Protein AF-A0A7S0FZD9-F1 (afdb_monomer)

pLDDT: mean 91.29, std 7.66, range [59.66, 98.62]

Solvent-accessible surface area (backbone atoms only — not comparable to full-atom values): 10596 Å² total; per-residue (Å²): 90,67,68,58,48,57,53,36,51,72,64,38,64,89,91,74,73,86,54,66,33,98,89,47,44,78,55,91,47,82,83,83,64,64,87,39,70,56,40,50,57,59,46,67,76,42,66,65,29,83,15,62,43,94,43,30,18,66,67,47,77,61,67,56,45,51,50,15,56,77,61,73,20,36,18,39,38,46,16,39,64,44,66,63,47,51,50,76,77,41,64,73,62,44,49,46,48,63,83,80,33,99,40,62,63,54,43,30,54,50,51,52,56,32,76,75,29,69,70,64,47,51,52,40,52,56,56,64,82,80,52,80,88,78,57,70,67,68,51,50,55,50,52,53,51,53,50,52,59,72,69,36,87,88,55,79,83,67,83,86,82,82,74,97,45,65,64,53,46,54,63,62,72,39,32,47,81,109

InterPro domains:
  IPR001503 Glycosyl transferase family 10 [PTHR48438] (16-175)
  IPR038577 GT10-like, C-terminal domain superfamily [G3DSA:3.40.50.11660] (1-139)
  IPR055270 Fucosyltransferase, C-terminal [PF00852] (3-169)

Structure (mmCIF, N/CA/C/O backbone):
data_AF-A0A7S0FZD9-F1
#
_entry.id   AF-A0A7S0FZD9-F1
#
loop_
_atom_site.group_PDB
_atom_site.id
_atom_site.type_symbol
_atom_site.label_atom_id
_atom_site.label_alt_id
_atom_site.label_comp_id
_atom_site.label_asym_id
_atom_site.label_entity_id
_atom_site.label_seq_id
_atom_site.pdbx_PDB_ins_code
_atom_site.Cartn_x
_atom_site.Cartn_y
_atom_site.Cartn_z
_atom_site.occupancy
_atom_site.B_iso_or_equiv
_atom_site.auth_seq_id
_atom_site.auth_comp_id
_atom_site.auth_asym_id
_atom_site.auth_atom_id
_atom_site.pdbx_PDB_model_num
ATOM 1 N N . ARG A 1 1 ? 1.243 11.808 -0.998 1.00 89.56 1 ARG A N 1
ATOM 2 C CA . ARG A 1 1 ? 0.915 10.632 -0.138 1.00 89.56 1 ARG A CA 1
ATOM 3 C C . ARG A 1 1 ? 0.538 10.984 1.304 1.00 89.56 1 ARG A C 1
ATOM 5 O O . ARG A 1 1 ? -0.414 10.404 1.807 1.00 89.56 1 ARG A O 1
ATOM 12 N N . LEU A 1 2 ? 1.289 11.857 1.998 1.00 93.56 2 LEU A N 1
ATOM 13 C CA . LEU A 1 2 ? 1.004 12.167 3.407 1.00 93.56 2 LEU A CA 1
ATOM 14 C C . LEU A 1 2 ? -0.298 12.952 3.546 1.00 93.56 2 LEU A C 1
ATOM 16 O O . LEU A 1 2 ? -1.082 12.630 4.424 1.00 93.56 2 LEU A O 1
ATOM 20 N N . ASP A 1 3 ? -0.573 13.882 2.629 1.00 94.69 3 ASP A N 1
ATOM 21 C CA . ASP A 1 3 ? -1.842 14.619 2.619 1.00 94.69 3 ASP A CA 1
ATOM 22 C C . ASP A 1 3 ? -3.044 13.679 2.516 1.00 94.69 3 ASP A C 1
ATOM 24 O O . ASP A 1 3 ? -3.963 13.776 3.323 1.00 94.69 3 ASP A O 1
ATOM 28 N N . PHE A 1 4 ? -2.980 12.692 1.615 1.00 94.88 4 PHE A N 1
ATOM 29 C CA . PHE A 1 4 ? -3.996 11.643 1.513 1.00 94.88 4 PHE A CA 1
ATOM 30 C C . PHE A 1 4 ? -4.112 10.814 2.801 1.00 94.88 4 PHE A C 1
ATOM 32 O O . PHE A 1 4 ? -5.217 10.529 3.253 1.00 94.88 4 PHE A O 1
ATOM 39 N N . PHE A 1 5 ? -2.990 10.449 3.435 1.00 96.44 5 PHE A N 1
ATOM 40 C CA . PHE A 1 5 ? -3.037 9.752 4.723 1.00 96.44 5 PHE A CA 1
ATOM 41 C C . PHE A 1 5 ? -3.710 10.609 5.804 1.00 96.44 5 PHE A C 1
ATOM 43 O O . PHE A 1 5 ? -4.536 10.098 6.553 1.00 96.44 5 PHE A O 1
ATOM 50 N N . TYR A 1 6 ? -3.386 11.902 5.894 1.00 96.81 6 TYR A N 1
ATOM 51 C CA . TYR A 1 6 ? -3.987 12.810 6.872 1.00 96.81 6 TYR A CA 1
ATOM 52 C C . TYR A 1 6 ? -5.469 13.058 6.604 1.00 96.81 6 TYR A C 1
ATOM 54 O O . TYR A 1 6 ? -6.243 13.193 7.549 1.00 96.81 6 TYR A O 1
ATOM 62 N N . GLU A 1 7 ? -5.875 13.124 5.338 1.00 97.44 7 GLU A N 1
ATOM 63 C CA . GLU A 1 7 ? -7.283 13.145 4.953 1.00 97.44 7 GLU A CA 1
ATOM 64 C C . GLU A 1 7 ? -7.981 11.874 5.441 1.00 97.44 7 GLU A C 1
ATOM 66 O O . GLU A 1 7 ? -8.912 11.967 6.235 1.00 97.44 7 GLU A O 1
ATOM 71 N N . LEU A 1 8 ? -7.469 10.697 5.073 1.00 97.88 8 LEU A N 1
ATOM 72 C CA . LEU A 1 8 ? -8.020 9.407 5.484 1.00 97.88 8 LEU A CA 1
ATOM 73 C C . LEU A 1 8 ? -8.084 9.264 7.014 1.00 97.88 8 LEU A C 1
ATOM 75 O O . LEU A 1 8 ? -9.097 8.830 7.556 1.00 97.88 8 LEU A O 1
ATOM 79 N N . GLN A 1 9 ? -7.040 9.688 7.729 1.00 97.31 9 GLN A N 1
ATOM 80 C CA . GLN A 1 9 ? -6.971 9.638 9.190 1.00 97.31 9 GLN A CA 1
ATOM 81 C C . GLN A 1 9 ? -8.095 10.437 9.862 1.00 97.31 9 GLN A C 1
ATOM 83 O O . GLN A 1 9 ? -8.597 10.004 10.896 1.00 97.31 9 GLN A O 1
ATOM 88 N N . LYS A 1 10 ? -8.520 11.573 9.288 1.00 97.81 10 LYS A N 1
ATOM 89 C CA . LYS A 1 10 ? -9.644 12.371 9.817 1.00 97.81 10 LYS A CA 1
ATOM 90 C C . LYS A 1 10 ? -10.993 11.663 9.674 1.00 97.81 10 LYS A C 1
ATOM 92 O O . LYS A 1 10 ? -11.921 11.989 10.408 1.00 97.81 10 LYS A O 1
ATOM 97 N N . LEU A 1 11 ? -11.103 10.743 8.718 1.00 98.25 11 LEU A N 1
ATOM 98 C CA . LEU A 1 11 ? -12.331 10.012 8.398 1.00 98.25 11 LEU A CA 1
ATOM 99 C C . LEU A 1 11 ? -12.440 8.689 9.171 1.00 98.25 11 LEU A C 1
ATOM 101 O O . LEU A 1 11 ? -13.527 8.123 9.285 1.00 98.25 11 LEU A O 1
ATOM 105 N N . LEU A 1 12 ? -11.322 8.195 9.705 1.00 97.94 12 LEU A N 1
ATOM 106 C CA . LEU A 1 12 ? -11.259 6.993 10.531 1.00 97.94 12 LEU A CA 1
ATOM 107 C C . LEU A 1 12 ? -11.631 7.291 11.999 1.00 97.94 12 LEU A C 1
ATOM 109 O O . LEU A 1 12 ? -11.543 8.436 12.450 1.00 97.94 12 LEU A O 1
ATOM 113 N N . PRO A 1 13 ? -12.022 6.269 12.789 1.00 96.94 13 PRO A N 1
ATOM 114 C CA . PRO A 1 13 ? -12.287 6.437 14.214 1.00 96.94 13 PRO A CA 1
ATOM 115 C C . PRO A 1 13 ? -11.106 7.105 14.946 1.00 96.94 13 PRO A C 1
ATOM 117 O O . PRO A 1 13 ? -9.952 6.735 14.693 1.00 96.94 13 PRO A O 1
ATOM 120 N N . PRO A 1 14 ? -11.348 8.050 15.873 1.00 96.81 14 PRO A N 1
ATOM 121 C CA . PRO A 1 14 ? -10.272 8.736 16.585 1.00 96.81 14 PRO A CA 1
ATOM 122 C C . PRO A 1 14 ? -9.313 7.758 17.273 1.00 96.81 14 PRO A C 1
ATOM 124 O O . PRO A 1 14 ? -9.745 6.836 17.960 1.00 96.81 14 PRO A O 1
ATOM 127 N N . GLY A 1 15 ? -8.007 7.961 17.080 1.00 94.75 15 GLY A N 1
ATOM 128 C CA . GLY A 1 15 ? -6.961 7.117 17.672 1.00 94.75 15 GLY A CA 1
ATOM 129 C C . GLY A 1 15 ? -6.789 5.732 17.032 1.00 94.75 15 GLY A C 1
ATOM 130 O O . GLY A 1 15 ? -6.087 4.900 17.594 1.00 94.75 15 GLY A O 1
ATOM 131 N N . SER A 1 16 ? -7.410 5.461 15.877 1.00 95.69 16 SER A N 1
ATOM 132 C CA . SER A 1 16 ? -7.282 4.164 15.182 1.00 95.69 16 SER A CA 1
ATOM 133 C C . SER A 1 16 ? -6.180 4.110 14.116 1.00 95.69 16 SER A C 1
ATOM 135 O O . SER A 1 16 ? -5.853 3.030 13.629 1.00 95.69 16 SER A O 1
ATOM 137 N N . ALA A 1 17 ? -5.587 5.251 13.755 1.00 96.81 17 ALA A N 1
ATOM 138 C CA . ALA A 1 17 ? -4.532 5.341 12.749 1.00 96.81 17 ALA A CA 1
ATOM 139 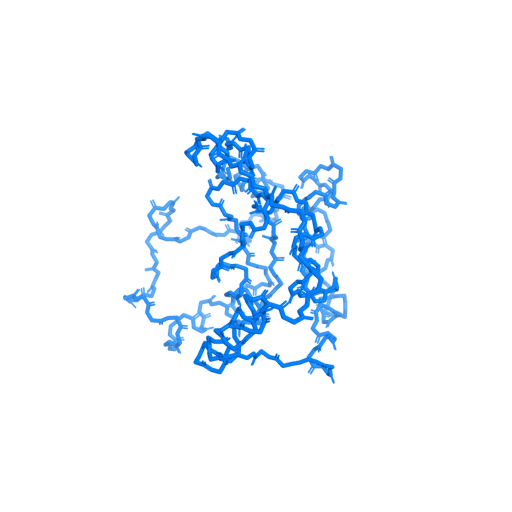C C . ALA A 1 17 ? -3.326 6.113 13.291 1.00 96.81 17 ALA A C 1
ATOM 141 O O . ALA A 1 17 ? -3.464 7.231 13.797 1.00 96.81 17 ALA A O 1
ATOM 142 N N . HIS A 1 18 ? -2.140 5.527 13.134 1.00 96.56 18 HIS A N 1
ATOM 143 C CA . HIS A 1 18 ? -0.882 6.039 13.671 1.00 96.56 18 HIS A CA 1
ATOM 144 C C . HIS A 1 18 ? 0.192 6.110 12.581 1.00 96.56 18 HIS A C 1
ATOM 146 O O . HIS A 1 18 ? 0.217 5.297 11.658 1.00 96.56 18 HIS A O 1
ATOM 152 N N . ILE A 1 19 ? 1.095 7.084 12.709 1.00 95.81 19 ILE A N 1
ATOM 153 C CA . ILE A 1 19 ? 2.266 7.247 11.842 1.00 95.81 19 ILE A CA 1
ATOM 154 C C . ILE A 1 19 ? 3.505 7.160 12.723 1.00 95.81 19 ILE A C 1
ATOM 156 O O . ILE A 1 19 ? 3.658 7.961 13.647 1.00 95.81 19 ILE A O 1
ATOM 160 N N . TYR A 1 20 ? 4.394 6.223 12.403 1.00 93.62 20 TYR A N 1
ATOM 161 C CA . TYR A 1 20 ? 5.678 6.053 13.078 1.00 93.62 20 TYR A CA 1
ATOM 162 C C . TYR A 1 20 ? 6.854 6.371 12.148 1.00 93.62 20 TYR A C 1
ATOM 164 O O . TYR A 1 20 ? 6.777 6.186 10.932 1.00 93.62 20 TYR A O 1
ATOM 172 N N . GLY A 1 21 ? 7.967 6.816 12.730 1.00 90.75 21 GLY A N 1
ATOM 173 C CA . GLY A 1 21 ? 9.196 7.174 12.023 1.00 90.75 21 GLY A CA 1
ATOM 174 C C . GLY A 1 21 ? 9.305 8.672 11.739 1.00 90.75 21 GLY A C 1
ATOM 175 O O . GLY A 1 21 ? 8.645 9.489 12.370 1.00 90.75 21 GLY A O 1
ATOM 176 N N . GLY A 1 22 ? 10.152 9.048 10.776 1.00 90.19 22 GLY A N 1
ATOM 177 C CA . GLY A 1 22 ? 10.488 10.457 10.518 1.00 90.19 22 GLY A CA 1
ATOM 178 C C . GLY A 1 22 ? 9.325 11.343 10.051 1.00 90.19 22 GLY A C 1
ATOM 179 O O . GLY A 1 22 ? 9.444 12.561 10.096 1.00 90.19 22 GLY A O 1
ATOM 180 N N . CYS A 1 23 ? 8.210 10.753 9.610 1.00 91.06 23 CYS A N 1
ATOM 181 C CA . CYS A 1 23 ? 7.009 11.483 9.192 1.00 91.06 23 CYS A CA 1
ATOM 182 C C . CYS A 1 23 ? 5.957 11.625 10.304 1.00 91.06 23 CYS A C 1
ATOM 184 O O . CYS A 1 23 ? 4.907 12.208 10.056 1.00 91.06 23 CYS A O 1
ATOM 186 N N . GLY A 1 24 ? 6.190 11.062 11.491 1.00 93.06 24 GLY A N 1
ATOM 187 C CA . GLY A 1 24 ? 5.206 11.027 12.567 1.00 93.06 24 GLY A CA 1
ATOM 188 C C . GLY A 1 24 ? 5.863 10.895 13.933 1.00 93.06 24 GLY A C 1
ATOM 189 O O . GLY A 1 24 ? 6.864 11.546 14.222 1.00 93.06 24 GLY A O 1
ATOM 190 N N . GLN A 1 25 ? 5.281 10.060 14.787 1.00 93.69 25 GLN A N 1
ATOM 191 C CA . GLN A 1 25 ? 5.834 9.804 16.110 1.00 93.69 25 GLN A CA 1
ATOM 192 C C . GLN A 1 25 ? 7.106 8.952 16.004 1.00 93.69 25 GLN A C 1
ATOM 194 O O . GLN A 1 25 ? 7.204 8.103 15.111 1.00 93.69 25 GLN A O 1
ATOM 199 N N . PRO A 1 26 ? 8.079 9.114 16.916 1.00 93.81 26 PRO A N 1
ATOM 200 C CA . PRO A 1 26 ? 9.200 8.189 17.011 1.00 93.81 26 PRO A CA 1
ATOM 201 C C . PRO A 1 26 ? 8.706 6.738 17.056 1.00 93.81 26 PRO A C 1
ATOM 203 O O . PRO A 1 26 ? 7.735 6.425 17.746 1.00 93.81 26 PRO A O 1
ATOM 206 N N . CYS A 1 27 ? 9.351 5.852 16.293 1.00 92.31 27 CYS A N 1
ATOM 207 C CA . CYS A 1 27 ? 9.011 4.433 16.335 1.00 92.31 27 CYS A CA 1
ATOM 208 C C . CYS A 1 27 ? 9.296 3.900 17.749 1.00 92.31 27 CYS A C 1
ATOM 210 O O . CYS A 1 27 ? 10.410 4.107 18.239 1.00 92.31 27 CYS A O 1
ATOM 212 N N . PRO A 1 28 ? 8.340 3.217 18.405 1.00 92.94 28 PRO A N 1
ATOM 213 C CA . PRO A 1 28 ? 8.561 2.664 19.739 1.00 92.94 28 PRO A CA 1
ATOM 214 C C . PRO A 1 28 ? 9.565 1.503 19.724 1.00 92.94 28 PRO A C 1
ATOM 216 O O . PRO A 1 28 ? 10.109 1.149 20.768 1.00 92.94 28 PRO A O 1
ATOM 219 N N . CYS A 1 29 ? 9.831 0.921 18.550 1.00 93.00 29 CYS A N 1
ATOM 220 C CA . CYS A 1 29 ? 10.769 -0.177 18.397 1.00 93.00 29 CYS A CA 1
ATOM 221 C C . CYS A 1 29 ? 12.188 0.303 18.079 1.00 93.00 29 CYS A C 1
ATOM 223 O O . CYS A 1 29 ? 12.375 1.102 17.157 1.00 93.00 29 CYS A O 1
ATOM 225 N N . PRO A 1 30 ? 13.206 -0.203 18.801 1.00 87.62 30 PRO A N 1
ATOM 226 C CA . PRO A 1 30 ? 14.591 0.143 18.532 1.00 87.62 30 PRO A CA 1
ATOM 227 C C . PRO A 1 30 ? 15.060 -0.466 17.206 1.00 87.62 30 PRO A C 1
ATOM 229 O O . PRO A 1 30 ? 14.688 -1.578 16.833 1.00 87.62 30 PRO A O 1
ATOM 232 N N . GLY A 1 31 ? 15.929 0.258 16.501 1.00 86.44 31 GLY A N 1
ATOM 233 C CA . GLY A 1 31 ? 16.524 -0.216 15.253 1.00 86.44 31 GLY A CA 1
ATOM 234 C C . GLY A 1 31 ? 15.529 -0.331 14.092 1.00 86.44 31 GLY A C 1
ATOM 235 O O . GLY A 1 31 ? 14.501 0.345 14.044 1.00 86.44 31 GLY A O 1
ATOM 236 N N . ARG A 1 32 ? 15.885 -1.156 13.101 1.00 83.81 32 ARG A N 1
ATOM 237 C CA . ARG A 1 32 ? 15.135 -1.323 11.840 1.00 83.81 32 ARG A CA 1
ATOM 238 C C . ARG A 1 32 ? 14.845 -2.785 11.491 1.00 83.81 32 ARG A C 1
ATOM 240 O O . ARG A 1 32 ? 14.450 -3.066 10.365 1.00 83.81 32 ARG A O 1
ATOM 247 N N . ASN A 1 33 ? 15.095 -3.714 12.417 1.00 87.06 33 ASN A N 1
ATOM 248 C CA . ASN A 1 33 ? 14.863 -5.127 12.156 1.00 87.06 33 ASN A CA 1
ATOM 249 C C . ASN A 1 33 ? 13.399 -5.494 12.420 1.00 87.06 33 ASN A C 1
ATOM 251 O O . ASN A 1 33 ? 12.997 -5.755 13.551 1.00 87.06 33 ASN A O 1
ATOM 255 N N . GLU A 1 34 ? 12.602 -5.529 11.359 1.00 85.69 34 GLU A N 1
ATOM 256 C CA . GLU A 1 34 ? 11.157 -5.771 11.438 1.00 85.69 34 GLU A CA 1
ATOM 257 C C . GLU A 1 34 ? 10.798 -7.208 11.843 1.00 85.69 34 GLU A C 1
ATOM 259 O O . GLU A 1 34 ? 9.664 -7.472 12.238 1.00 85.69 34 GLU A O 1
ATOM 264 N N . SER A 1 35 ? 11.761 -8.139 11.828 1.00 85.12 35 SER A N 1
ATOM 265 C CA . SER A 1 35 ? 11.557 -9.492 12.358 1.00 85.12 35 SER A CA 1
ATOM 266 C C . SER A 1 35 ? 11.589 -9.564 13.890 1.00 85.12 35 SER A C 1
ATOM 268 O O . SER A 1 35 ? 11.166 -10.571 14.471 1.00 85.12 35 SER A O 1
ATOM 270 N N . ASP A 1 36 ? 12.109 -8.533 14.562 1.00 91.06 36 ASP A N 1
ATOM 271 C CA . ASP A 1 36 ? 12.275 -8.553 16.013 1.00 91.06 36 ASP A CA 1
ATOM 272 C C . ASP A 1 36 ? 10.927 -8.528 16.741 1.00 91.06 36 ASP A C 1
ATOM 274 O O . ASP A 1 36 ? 9.897 -8.097 16.218 1.00 91.06 36 ASP A O 1
ATOM 278 N N . ALA A 1 37 ? 10.932 -9.011 17.987 1.00 93.50 37 ALA A N 1
ATOM 279 C CA . ALA A 1 37 ? 9.721 -9.150 18.795 1.00 93.50 37 ALA A CA 1
ATOM 280 C C . ALA A 1 37 ? 8.943 -7.832 18.935 1.00 93.50 37 ALA A C 1
ATOM 282 O O . ALA A 1 37 ? 7.719 -7.853 18.883 1.00 93.50 37 ALA A O 1
ATOM 283 N N . CYS A 1 38 ? 9.639 -6.693 19.034 1.00 95.06 38 CYS A N 1
ATOM 284 C CA . CYS A 1 38 ? 8.978 -5.396 19.136 1.00 95.06 38 CYS A CA 1
ATOM 285 C C . CYS A 1 38 ? 8.151 -5.061 17.890 1.00 95.06 38 CYS A C 1
ATOM 287 O O . CYS A 1 38 ? 6.992 -4.690 18.023 1.00 95.06 38 CYS A O 1
ATOM 289 N N . TYR A 1 39 ? 8.709 -5.207 16.682 1.00 93.94 39 TYR A N 1
ATOM 290 C CA . TYR A 1 39 ? 7.971 -4.893 15.454 1.00 93.94 39 TYR A CA 1
ATOM 291 C C . TYR A 1 39 ? 6.805 -5.856 15.239 1.00 93.94 39 TYR A C 1
ATOM 293 O O . TYR A 1 39 ? 5.737 -5.425 14.816 1.00 93.94 39 TYR A O 1
ATOM 301 N N . ARG A 1 40 ? 6.972 -7.139 15.587 1.00 92.44 40 ARG A N 1
ATOM 302 C CA . ARG A 1 40 ? 5.870 -8.111 15.553 1.00 92.44 40 ARG A CA 1
ATOM 303 C C . ARG A 1 40 ? 4.735 -7.736 16.505 1.00 92.44 40 ARG A C 1
ATOM 305 O O . ARG A 1 40 ? 3.581 -7.827 16.104 1.00 92.44 40 ARG A O 1
ATOM 312 N N . GLU A 1 41 ? 5.062 -7.292 17.716 1.00 94.81 41 GLU A N 1
ATOM 313 C CA . GLU A 1 41 ? 4.080 -6.800 18.689 1.00 94.81 41 GLU A CA 1
ATOM 314 C C . GLU A 1 41 ? 3.427 -5.492 18.229 1.00 94.81 41 GLU A C 1
ATOM 316 O O . GLU A 1 41 ? 2.221 -5.327 18.34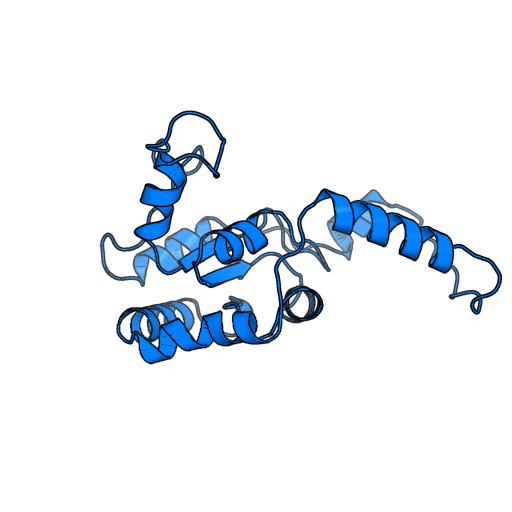2 1.00 94.81 41 GLU A O 1
ATOM 321 N N . LEU A 1 42 ? 4.197 -4.564 17.659 1.00 95.31 42 LEU A N 1
ATOM 322 C CA . LEU A 1 42 ? 3.649 -3.317 17.136 1.00 95.31 42 LEU A CA 1
ATOM 323 C C . LEU A 1 42 ? 2.688 -3.580 15.974 1.00 95.31 42 LEU A C 1
ATOM 325 O O . LEU A 1 42 ? 1.598 -3.023 15.942 1.00 95.31 42 LEU A O 1
ATOM 329 N N . PHE A 1 43 ? 3.079 -4.416 15.012 1.00 94.81 43 PHE A N 1
ATOM 330 C CA . PHE A 1 43 ? 2.264 -4.702 13.834 1.00 94.81 43 PHE A CA 1
ATOM 331 C C . PHE A 1 43 ? 1.023 -5.543 14.147 1.00 94.81 43 PHE A C 1
ATOM 333 O O . PHE A 1 43 ? 0.003 -5.341 13.496 1.00 94.81 43 PHE A O 1
ATOM 340 N N . SER A 1 44 ? 1.057 -6.422 15.156 1.00 94.19 44 SER A N 1
ATOM 341 C CA . SER A 1 44 ? -0.113 -7.230 15.545 1.00 94.19 44 SER A CA 1
ATOM 342 C C . SER A 1 44 ? -1.290 -6.394 16.065 1.00 94.19 44 SER A C 1
ATOM 344 O O . SER A 1 44 ? -2.423 -6.872 16.081 1.00 94.19 44 SER A O 1
ATOM 346 N N 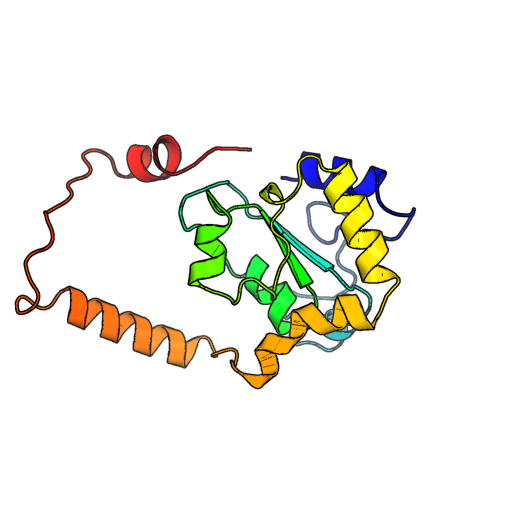. GLN A 1 45 ? -1.042 -5.140 16.453 1.00 95.31 45 GLN A N 1
ATOM 347 C CA . GLN A 1 45 ? -2.063 -4.201 16.924 1.00 95.31 45 GLN A CA 1
ATOM 348 C C . GLN A 1 45 ? -2.872 -3.555 15.789 1.00 95.31 45 GLN A C 1
ATOM 350 O O . GLN A 1 45 ? -3.847 -2.854 16.064 1.00 95.31 45 GLN A O 1
ATOM 355 N N . TYR A 1 46 ? -2.492 -3.770 14.526 1.00 96.00 46 TYR A N 1
ATOM 356 C CA . TYR A 1 46 ? -3.115 -3.131 13.369 1.00 96.00 46 TYR A CA 1
ATOM 357 C C . TYR A 1 46 ? -3.704 -4.154 12.404 1.00 96.00 46 TYR A C 1
ATOM 359 O O . TYR A 1 46 ? -3.124 -5.201 12.140 1.00 96.00 46 TYR A O 1
ATOM 367 N N . SER A 1 47 ? -4.854 -3.814 11.824 1.00 96.06 47 SER A N 1
ATOM 368 C CA . SER A 1 47 ? -5.474 -4.599 10.748 1.00 96.06 47 SER A CA 1
ATOM 369 C C . SER A 1 47 ? -4.970 -4.189 9.361 1.00 96.06 47 SER A C 1
ATOM 371 O O . SER A 1 47 ? -4.903 -5.004 8.445 1.00 96.06 47 SER A O 1
ATOM 373 N N . PHE A 1 48 ? -4.611 -2.916 9.190 1.00 97.75 48 PHE A N 1
ATOM 374 C CA . PHE A 1 48 ? -4.242 -2.344 7.897 1.00 97.75 48 PHE A CA 1
ATOM 375 C C . PHE A 1 48 ? -2.852 -1.719 7.949 1.00 97.75 48 PHE A C 1
ATOM 377 O O . PHE A 1 48 ? -2.488 -1.081 8.936 1.00 97.75 48 PHE A O 1
ATOM 384 N N . TYR A 1 49 ? -2.106 -1.847 6.852 1.00 97.88 49 TYR A N 1
ATOM 385 C CA . TYR A 1 49 ? -0.810 -1.198 6.674 1.00 97.88 49 TYR A CA 1
ATOM 386 C C . TYR A 1 49 ? -0.859 -0.225 5.495 1.00 97.88 49 TYR A C 1
ATOM 388 O O . TYR A 1 49 ? -1.127 -0.640 4.370 1.00 97.88 49 TYR A O 1
ATOM 396 N N . ALA A 1 50 ? -0.580 1.061 5.724 1.00 97.94 50 ALA A N 1
ATOM 397 C CA . ALA A 1 50 ? -0.506 2.056 4.652 1.00 97.94 50 ALA A CA 1
ATOM 398 C C . ALA A 1 50 ? 0.752 1.839 3.790 1.00 97.94 50 ALA A C 1
ATOM 400 O O . ALA A 1 50 ? 1.822 2.392 4.054 1.00 97.94 50 ALA A O 1
ATOM 401 N N . ALA A 1 51 ? 0.618 1.027 2.743 1.00 97.56 51 ALA A N 1
ATOM 402 C CA . ALA A 1 51 ? 1.668 0.676 1.795 1.00 97.56 51 ALA A CA 1
ATOM 403 C C . ALA A 1 51 ? 1.820 1.755 0.709 1.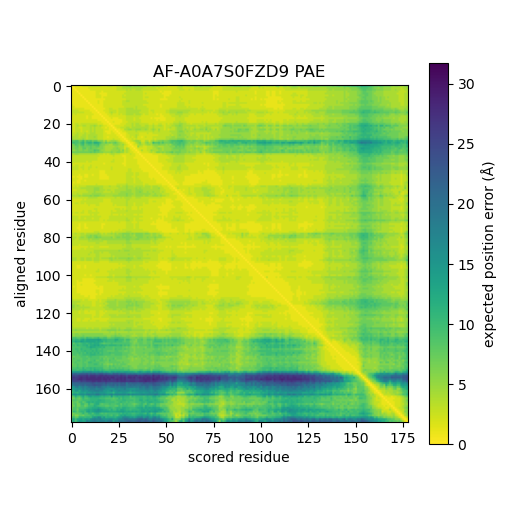00 97.56 51 ALA A C 1
ATOM 405 O O . ALA A 1 51 ? 1.636 1.501 -0.482 1.00 97.56 51 ALA A O 1
ATOM 406 N N . PHE A 1 52 ? 2.106 2.987 1.139 1.00 97.00 52 PHE A N 1
ATOM 407 C CA . PHE A 1 52 ? 2.138 4.156 0.261 1.00 97.00 52 PHE A CA 1
ATOM 408 C C . PHE A 1 52 ? 3.541 4.420 -0.277 1.00 97.00 52 PHE A C 1
ATOM 410 O O . PHE A 1 52 ? 4.464 4.761 0.475 1.00 97.00 52 PHE A O 1
ATOM 417 N N . GLU A 1 53 ? 3.694 4.347 -1.591 1.00 95.31 53 GLU A N 1
ATOM 418 C CA . GLU A 1 53 ? 4.948 4.670 -2.255 1.00 95.31 53 GLU A CA 1
ATOM 419 C C . GLU A 1 53 ? 5.230 6.166 -2.288 1.00 95.31 53 GLU A C 1
ATOM 421 O O . GLU A 1 53 ? 4.374 7.006 -2.008 1.00 95.31 53 GLU A O 1
ATOM 426 N N . ASN A 1 54 ? 6.488 6.502 -2.571 1.00 91.25 54 ASN A N 1
ATOM 427 C CA . ASN A 1 54 ? 6.948 7.889 -2.603 1.00 91.25 54 ASN A CA 1
ATOM 428 C C . ASN A 1 54 ? 6.418 8.662 -3.823 1.00 91.25 54 ASN A C 1
ATOM 430 O O . ASN A 1 54 ? 6.310 9.881 -3.743 1.00 91.25 54 ASN A O 1
ATOM 434 N N . SER A 1 55 ? 6.074 7.956 -4.903 1.00 89.44 55 SER A N 1
ATOM 435 C CA . SER A 1 55 ? 5.577 8.498 -6.175 1.00 89.44 55 SER A CA 1
ATOM 436 C C . SER A 1 55 ? 4.520 7.559 -6.757 1.00 89.44 55 SER A C 1
ATOM 438 O O . SER A 1 55 ? 4.491 6.389 -6.368 1.00 89.44 55 SER A O 1
ATOM 440 N N . ARG A 1 56 ? 3.673 8.045 -7.679 1.00 91.12 56 ARG A N 1
ATOM 441 C CA . ARG A 1 56 ? 2.753 7.180 -8.430 1.00 91.12 56 ARG A CA 1
ATOM 442 C C . ARG A 1 56 ? 3.354 6.805 -9.780 1.00 91.12 56 ARG A C 1
ATOM 444 O O . ARG A 1 56 ? 3.339 7.649 -10.662 1.00 91.12 56 ARG A O 1
ATOM 451 N N . CYS A 1 57 ? 3.888 5.604 -9.967 1.00 90.75 57 CYS A N 1
ATOM 452 C CA . CYS A 1 57 ? 4.534 5.220 -11.226 1.00 90.75 57 CYS A CA 1
ATOM 453 C C . CYS A 1 57 ? 4.136 3.819 -11.694 1.00 90.75 57 CYS A C 1
ATOM 455 O O . CYS A 1 57 ? 3.841 2.950 -10.873 1.00 90.75 57 CYS A O 1
ATOM 457 N N . ASP A 1 58 ? 4.173 3.594 -13.010 1.00 90.44 58 ASP A N 1
ATOM 458 C CA . ASP A 1 58 ? 3.877 2.286 -13.612 1.00 90.44 58 ASP A CA 1
ATOM 459 C C . ASP A 1 58 ? 4.820 1.212 -13.053 1.00 90.44 58 ASP A C 1
ATOM 461 O O . ASP A 1 58 ? 6.045 1.328 -13.130 1.00 90.44 58 ASP A O 1
ATOM 465 N N . GLY A 1 59 ? 4.241 0.191 -12.418 1.00 88.44 59 GLY A N 1
ATOM 466 C CA . GLY A 1 59 ? 4.985 -0.915 -11.811 1.00 88.44 59 GLY A CA 1
ATOM 467 C C . GLY A 1 59 ? 5.864 -0.559 -10.600 1.00 88.44 59 GLY A C 1
ATOM 468 O O . GLY A 1 59 ? 6.621 -1.416 -10.140 1.00 88.44 59 GLY A O 1
ATOM 469 N N . TYR A 1 60 ? 5.789 0.660 -10.051 1.00 92.12 60 TYR A N 1
ATOM 470 C CA . TYR A 1 60 ? 6.589 1.047 -8.882 1.00 92.12 60 TYR A CA 1
ATOM 471 C C . TYR A 1 60 ? 5.961 0.539 -7.581 1.00 92.12 60 TYR A C 1
ATOM 473 O O . TYR A 1 60 ? 5.161 1.218 -6.942 1.00 92.12 60 TYR A O 1
ATOM 481 N N . ILE A 1 61 ? 6.337 -0.683 -7.198 1.00 94.56 61 ILE A N 1
ATOM 482 C CA . ILE A 1 61 ? 5.877 -1.368 -5.984 1.00 94.56 61 ILE A CA 1
ATOM 483 C C . ILE A 1 61 ? 7.102 -1.894 -5.231 1.00 94.56 61 ILE A C 1
ATOM 485 O O . ILE A 1 61 ? 7.932 -2.602 -5.801 1.00 94.56 61 ILE A O 1
ATOM 489 N N . THR A 1 62 ? 7.237 -1.541 -3.952 1.00 94.06 62 THR A N 1
ATOM 490 C CA . THR A 1 62 ? 8.446 -1.800 -3.150 1.00 94.06 62 THR A CA 1
ATOM 491 C C . THR A 1 62 ? 8.174 -2.697 -1.936 1.00 94.06 62 THR A C 1
ATOM 493 O O . THR A 1 62 ? 7.121 -3.329 -1.819 1.00 94.06 62 THR A O 1
ATOM 496 N N . GLU A 1 63 ? 9.119 -2.754 -0.989 1.00 92.94 63 GLU A N 1
ATOM 497 C CA . GLU A 1 63 ? 8.995 -3.493 0.272 1.00 92.94 63 GLU A CA 1
ATOM 498 C C . GLU A 1 63 ? 7.761 -3.101 1.094 1.00 92.94 63 GLU A C 1
ATOM 500 O O . GLU A 1 63 ? 7.258 -3.915 1.867 1.00 92.94 63 GLU A O 1
ATOM 505 N N . LYS A 1 64 ? 7.253 -1.871 0.924 1.00 94.88 64 LYS A N 1
ATOM 506 C CA . LYS A 1 64 ? 6.122 -1.339 1.703 1.00 94.88 64 LYS A CA 1
ATOM 507 C C . LYS A 1 64 ? 4.860 -2.169 1.512 1.00 94.88 64 LYS A C 1
ATOM 509 O O . LYS A 1 64 ? 4.163 -2.436 2.486 1.00 94.88 64 LYS A O 1
ATOM 514 N N . PHE A 1 65 ? 4.582 -2.598 0.282 1.00 96.88 65 PHE A N 1
ATOM 515 C CA . PHE A 1 65 ? 3.431 -3.450 -0.013 1.00 96.88 65 PHE A CA 1
ATOM 516 C C . PHE A 1 65 ? 3.552 -4.809 0.680 1.00 96.88 65 PHE A C 1
ATOM 518 O O . PHE A 1 65 ? 2.659 -5.228 1.420 1.00 96.88 65 PHE A O 1
ATOM 525 N N . TRP A 1 66 ? 4.707 -5.452 0.520 1.00 94.00 66 TRP A N 1
ATOM 526 C CA . TRP A 1 66 ? 4.974 -6.772 1.084 1.00 94.00 66 TRP A CA 1
ATOM 527 C C . TRP A 1 66 ? 5.027 -6.776 2.609 1.00 94.00 66 TRP A C 1
ATOM 529 O O . TRP A 1 66 ? 4.646 -7.770 3.220 1.00 94.00 66 TRP A O 1
ATOM 539 N N . ARG A 1 67 ? 5.441 -5.672 3.242 1.00 93.31 67 ARG A N 1
ATOM 540 C CA . ARG A 1 67 ? 5.477 -5.544 4.704 1.00 93.31 67 ARG A CA 1
ATOM 541 C C . ARG A 1 67 ? 4.112 -5.801 5.339 1.00 93.31 67 ARG A C 1
ATOM 543 O O . ARG A 1 67 ? 4.036 -6.565 6.295 1.00 93.31 67 ARG A O 1
ATOM 550 N N . GLY A 1 68 ? 3.037 -5.235 4.782 1.00 94.31 68 GLY A N 1
ATOM 551 C CA . GLY A 1 68 ? 1.677 -5.513 5.256 1.00 94.31 68 GLY A CA 1
ATOM 552 C C . GLY A 1 68 ? 1.358 -7.009 5.206 1.00 94.31 68 GLY A C 1
ATOM 553 O O . GLY A 1 68 ? 1.031 -7.619 6.224 1.00 94.31 68 GLY A O 1
ATOM 554 N N . ILE A 1 69 ? 1.5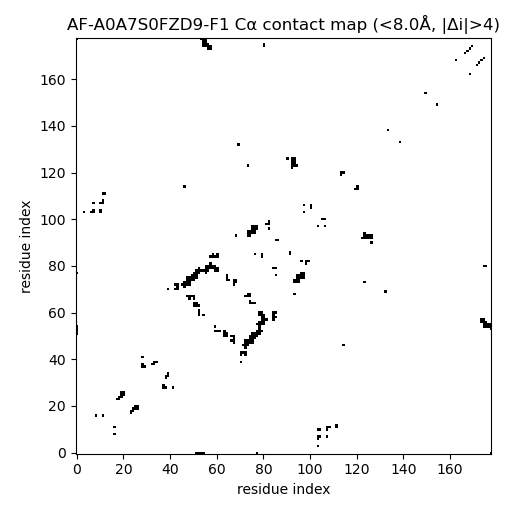80 -7.617 4.039 1.00 94.88 69 ILE A N 1
ATOM 555 C CA . ILE A 1 69 ? 1.298 -9.034 3.777 1.00 94.88 69 ILE A CA 1
ATOM 556 C C . ILE A 1 69 ? 2.085 -9.960 4.719 1.00 94.88 69 ILE A C 1
ATOM 558 O O . ILE A 1 69 ? 1.505 -10.867 5.328 1.00 94.88 69 ILE A O 1
ATOM 562 N N . MET A 1 70 ? 3.396 -9.731 4.855 1.00 92.56 70 MET A N 1
ATOM 563 C CA . MET A 1 70 ? 4.298 -10.543 5.680 1.00 92.56 70 MET A CA 1
ATOM 564 C C . MET A 1 70 ? 3.914 -10.515 7.160 1.00 92.56 70 MET A C 1
ATOM 566 O O . MET A 1 70 ? 4.015 -11.537 7.837 1.00 92.56 70 MET A O 1
ATOM 570 N N . HIS A 1 71 ? 3.430 -9.374 7.651 1.00 93.12 71 HIS A N 1
ATOM 571 C CA . HIS A 1 71 ? 3.060 -9.194 9.054 1.00 93.12 71 HIS A CA 1
ATOM 572 C C . HIS A 1 71 ? 1.575 -9.453 9.348 1.00 93.12 71 HIS A C 1
ATOM 574 O O . HIS A 1 71 ? 1.126 -9.198 10.460 1.00 93.12 71 HIS A O 1
ATOM 580 N N . GLY A 1 72 ? 0.820 -10.015 8.396 1.00 93.19 72 GLY A N 1
ATOM 581 C CA . GLY A 1 72 ? -0.577 -10.406 8.626 1.00 93.19 72 GLY A CA 1
ATOM 582 C C . GLY A 1 72 ? -1.563 -9.238 8.658 1.00 93.19 72 GLY A C 1
ATOM 583 O O . GLY A 1 72 ? -2.655 -9.381 9.200 1.00 93.19 72 GLY A O 1
ATOM 584 N N . MET A 1 73 ? -1.186 -8.1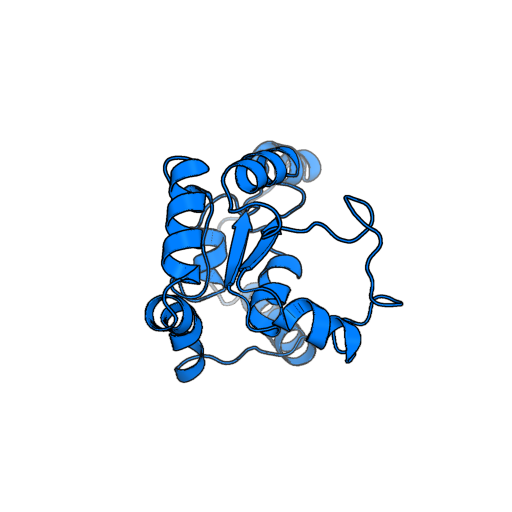07 8.064 1.00 96.69 73 MET A N 1
ATOM 585 C CA . MET A 1 73 ? -2.048 -6.948 7.851 1.00 96.69 73 MET A CA 1
ATOM 586 C C . MET A 1 73 ? -2.528 -6.911 6.399 1.00 96.69 73 MET A C 1
ATOM 588 O O . MET A 1 73 ? -1.865 -7.430 5.498 1.00 96.69 73 MET A O 1
ATOM 592 N N . VAL A 1 74 ? -3.647 -6.234 6.154 1.00 97.94 74 VAL A N 1
ATOM 593 C CA . VAL A 1 74 ? -4.115 -5.929 4.797 1.00 97.94 74 VAL A CA 1
ATOM 594 C C . VAL A 1 74 ? -3.400 -4.667 4.295 1.00 97.94 74 VAL A C 1
ATOM 596 O O . VAL A 1 74 ? -3.539 -3.604 4.910 1.00 97.94 74 VAL A O 1
ATOM 599 N N . PRO A 1 75 ? -2.617 -4.729 3.202 1.00 98.25 75 PRO A N 1
ATOM 600 C CA . PRO A 1 75 ? -2.002 -3.540 2.629 1.00 98.25 75 PRO A CA 1
ATOM 601 C C . PRO A 1 75 ? -3.067 -2.609 2.047 1.00 98.25 75 PRO A C 1
ATOM 603 O O . PRO A 1 75 ? -3.930 -3.038 1.281 1.00 98.25 75 PRO A O 1
ATOM 606 N N . LEU A 1 76 ? -2.959 -1.324 2.367 1.00 98.31 76 LEU A N 1
ATOM 607 C CA . LEU A 1 76 ? -3.628 -0.246 1.655 1.00 98.31 76 LEU A CA 1
ATOM 608 C C . LEU A 1 76 ? -2.643 0.335 0.637 1.00 98.31 76 LEU A C 1
ATOM 610 O O . LEU A 1 76 ? -1.709 1.053 0.998 1.00 98.31 76 LEU A O 1
ATOM 614 N N . ALA A 1 77 ? -2.825 -0.036 -0.623 1.00 97.88 77 ALA A N 1
ATOM 615 C CA . ALA A 1 77 ? -1.911 0.222 -1.720 1.00 97.88 77 ALA A CA 1
ATOM 616 C C . ALA A 1 77 ? -2.171 1.582 -2.385 1.00 97.88 77 ALA A C 1
ATOM 618 O O . ALA A 1 77 ? -3.290 1.881 -2.807 1.00 97.88 77 ALA A O 1
ATOM 619 N N . LEU A 1 78 ? -1.107 2.377 -2.508 1.00 95.69 78 LEU A N 1
ATOM 620 C CA . LEU A 1 78 ? -1.059 3.626 -3.269 1.00 95.69 78 LEU A CA 1
ATOM 621 C C . LEU A 1 78 ? 0.369 3.816 -3.791 1.00 95.69 78 LEU A C 1
ATOM 623 O O . LEU A 1 78 ? 1.300 3.865 -2.989 1.00 95.69 78 LEU A O 1
ATOM 627 N N . GLY A 1 79 ? 0.563 3.958 -5.102 1.00 92.19 79 GLY A N 1
ATOM 628 C CA . GLY A 1 79 ? 1.911 4.087 -5.668 1.00 92.19 79 GLY A CA 1
ATOM 629 C C . GLY A 1 79 ? 2.080 3.503 -7.063 1.00 92.19 79 GLY A C 1
ATOM 630 O O . GLY A 1 79 ? 2.672 4.136 -7.922 1.00 92.19 79 GLY A O 1
ATOM 631 N N . GLY A 1 80 ? 1.502 2.339 -7.339 1.00 92.12 80 GLY A N 1
ATOM 632 C CA . GLY A 1 80 ? 1.332 1.889 -8.719 1.00 92.12 80 GLY A CA 1
ATOM 633 C C . GLY A 1 80 ? 0.516 2.909 -9.522 1.00 92.12 80 GLY A C 1
ATOM 634 O O . GLY A 1 80 ? -0.272 3.686 -8.958 1.00 92.12 80 GLY A O 1
ATOM 635 N N . MET A 1 81 ? 0.693 2.906 -10.843 1.00 90.12 81 MET A N 1
ATOM 636 C CA . MET A 1 81 ? -0.108 3.740 -11.742 1.00 90.12 81 MET A CA 1
ATOM 637 C C . MET A 1 81 ? -1.565 3.275 -11.746 1.00 90.12 81 MET A C 1
ATOM 639 O O . MET A 1 81 ? -2.481 4.079 -11.894 1.00 90.12 81 MET A O 1
ATOM 643 N N . SER A 1 82 ? -1.785 1.974 -11.553 1.00 92.69 82 SER A N 1
ATOM 644 C CA . SER A 1 82 ? -3.118 1.392 -11.449 1.00 92.69 82 SER A CA 1
ATOM 645 C C . SER A 1 82 ? -3.147 0.207 -10.491 1.00 92.69 82 SER A C 1
ATOM 647 O O . SER A 1 82 ? -2.118 -0.413 -10.212 1.00 92.69 82 SER A O 1
ATOM 649 N N . ARG A 1 83 ? -4.358 -0.190 -10.081 1.00 95.12 83 ARG A N 1
ATOM 650 C CA . ARG A 1 83 ? -4.589 -1.448 -9.358 1.00 95.12 83 ARG A CA 1
ATOM 651 C C . ARG A 1 83 ? -3.938 -2.648 -10.050 1.00 95.12 83 ARG A C 1
ATOM 653 O O . ARG A 1 83 ? -3.418 -3.532 -9.375 1.00 95.12 83 ARG A O 1
ATOM 660 N N . GLN A 1 84 ? -3.929 -2.668 -11.385 1.00 95.12 84 GLN A N 1
ATOM 661 C CA . GLN A 1 84 ? -3.403 -3.794 -12.152 1.00 95.12 84 GLN A CA 1
ATOM 662 C C . GLN A 1 84 ? -1.907 -4.031 -11.906 1.00 95.12 84 GLN A C 1
ATOM 664 O O . GLN A 1 84 ? -1.456 -5.169 -12.019 1.00 95.12 84 GLN A O 1
ATOM 669 N N . ASP A 1 85 ? -1.144 -3.003 -11.528 1.00 95.12 85 ASP A N 1
ATOM 670 C CA . ASP A 1 85 ? 0.271 -3.170 -11.182 1.00 95.12 85 ASP A CA 1
ATOM 671 C C . ASP A 1 85 ? 0.435 -4.078 -9.960 1.00 95.12 85 ASP A C 1
ATOM 673 O O . ASP A 1 85 ? 1.314 -4.937 -9.939 1.00 95.12 85 ASP A O 1
ATOM 677 N N . TYR A 1 86 ? -0.468 -3.953 -8.986 1.00 96.50 86 TYR A N 1
ATOM 678 C CA . TYR A 1 86 ? -0.494 -4.788 -7.789 1.00 96.50 86 TYR A CA 1
ATOM 679 C C . TYR A 1 86 ? -1.082 -6.174 -8.074 1.00 96.50 86 TYR A C 1
ATOM 681 O O . TYR A 1 86 ? -0.513 -7.172 -7.635 1.00 96.50 86 TYR A O 1
ATOM 689 N N . SER A 1 87 ? -2.153 -6.265 -8.872 1.00 96.12 87 SER A N 1
ATOM 690 C CA . SER A 1 87 ? -2.796 -7.541 -9.241 1.00 96.12 87 SER A CA 1
ATOM 691 C C . SER A 1 87 ? -1.886 -8.491 -10.032 1.00 96.12 87 SER A C 1
ATOM 693 O O . SER A 1 87 ? -2.112 -9.698 -10.058 1.00 96.12 87 SER A O 1
ATOM 695 N N . ARG A 1 88 ? -0.843 -7.970 -10.696 1.00 93.62 88 ARG A N 1
ATOM 696 C CA . ARG A 1 88 ? 0.191 -8.797 -11.348 1.00 93.62 88 ARG A CA 1
ATOM 697 C C . ARG A 1 88 ? 1.128 -9.478 -10.346 1.00 93.62 88 ARG A C 1
ATOM 699 O O . ARG A 1 88 ? 1.777 -10.454 -10.712 1.00 93.62 88 ARG A O 1
ATOM 706 N N . LEU A 1 89 ? 1.226 -8.957 -9.122 1.00 92.12 89 LEU A N 1
ATOM 707 C CA . LEU A 1 89 ? 2.160 -9.418 -8.093 1.00 92.12 89 LEU A CA 1
ATOM 708 C C . LEU A 1 89 ? 1.464 -10.174 -6.958 1.00 92.12 89 LEU A C 1
ATOM 710 O O . LEU A 1 89 ? 2.054 -11.083 -6.381 1.00 92.12 89 LEU A O 1
ATOM 714 N N . ALA A 1 90 ? 0.226 -9.808 -6.629 1.00 94.81 90 ALA A N 1
ATOM 715 C CA . ALA A 1 90 ? -0.539 -10.403 -5.545 1.00 94.81 90 ALA A CA 1
ATOM 716 C C . ALA A 1 90 ? -1.991 -10.682 -5.963 1.00 94.81 90 ALA A C 1
ATOM 718 O O . ALA A 1 90 ? -2.523 -9.994 -6.834 1.00 94.81 90 ALA A O 1
ATOM 719 N N . PRO A 1 91 ? -2.656 -11.666 -5.331 1.00 96.12 91 PRO A N 1
ATOM 720 C CA . PRO A 1 91 ? -4.076 -11.917 -5.545 1.00 96.12 91 PRO A CA 1
ATOM 721 C C . PRO A 1 91 ? -4.926 -10.672 -5.282 1.00 96.12 91 PRO A C 1
ATOM 723 O O . PRO A 1 91 ? -4.670 -9.924 -4.340 1.00 96.12 91 PRO A O 1
ATOM 726 N N . ASP A 1 92 ? -5.954 -10.473 -6.105 1.00 94.81 92 ASP A N 1
ATOM 727 C CA . ASP A 1 92 ? -6.830 -9.299 -6.039 1.00 94.81 92 ASP A CA 1
ATOM 728 C C . ASP A 1 92 ? -7.523 -9.125 -4.682 1.00 94.81 92 ASP A C 1
ATOM 730 O O . ASP A 1 92 ? -7.793 -8.005 -4.252 1.00 94.81 92 ASP A O 1
ATOM 734 N N . ASP A 1 93 ? -7.794 -10.231 -4.000 1.00 94.69 93 ASP A N 1
ATOM 735 C CA . ASP A 1 93 ? -8.430 -10.276 -2.691 1.00 94.69 93 ASP A CA 1
ATOM 736 C C . ASP A 1 93 ? -7.451 -10.036 -1.530 1.00 94.69 93 ASP A C 1
ATOM 738 O O . ASP A 1 93 ? -7.881 -10.011 -0.386 1.00 94.69 93 ASP A O 1
ATOM 742 N N . ALA A 1 94 ? -6.150 -9.839 -1.773 1.00 97.25 94 ALA A N 1
ATOM 743 C CA . ALA A 1 94 ? -5.144 -9.725 -0.710 1.00 97.25 94 ALA A CA 1
ATOM 744 C C . ALA A 1 94 ? -4.903 -8.293 -0.191 1.00 97.25 94 ALA A C 1
ATOM 746 O O . ALA A 1 94 ? -4.186 -8.117 0.796 1.00 97.25 94 ALA A O 1
ATOM 747 N N . PHE A 1 95 ? -5.439 -7.264 -0.854 1.00 97.94 95 PHE A N 1
ATOM 748 C CA . PHE A 1 95 ? -5.145 -5.860 -0.555 1.00 97.94 95 PHE A CA 1
ATOM 749 C C . PHE A 1 95 ? -6.300 -4.926 -0.931 1.00 97.94 95 PHE A C 1
ATOM 751 O O . PHE A 1 95 ? 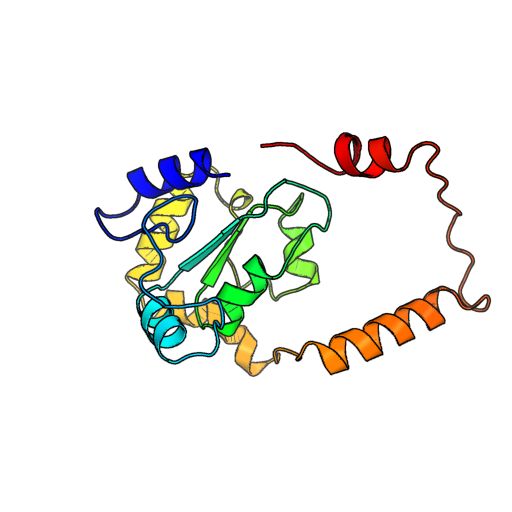-7.161 -5.261 -1.744 1.00 97.94 95 PHE A O 1
ATOM 758 N N . LEU A 1 96 ? -6.279 -3.719 -0.367 1.00 98.12 96 LEU A N 1
ATOM 759 C CA . LEU A 1 96 ? -7.133 -2.607 -0.780 1.00 98.12 96 LEU A CA 1
ATOM 760 C C . LEU A 1 96 ? -6.321 -1.660 -1.662 1.00 98.12 96 LEU A C 1
ATOM 762 O O . LEU A 1 96 ? -5.231 -1.255 -1.262 1.00 98.12 96 LEU A O 1
ATOM 766 N N . HIS A 1 97 ? -6.834 -1.275 -2.828 1.00 97.88 97 HIS A N 1
ATOM 767 C CA . HIS A 1 97 ? -6.223 -0.223 -3.639 1.00 97.88 97 HIS A CA 1
ATOM 768 C C . HIS A 1 97 ? -7.009 1.075 -3.479 1.00 97.88 97 HIS A C 1
ATOM 770 O O . HIS A 1 97 ? -8.236 1.066 -3.529 1.00 97.88 97 HIS A O 1
ATOM 776 N N . VAL A 1 98 ? -6.325 2.205 -3.288 1.00 96.69 98 VAL A N 1
ATOM 777 C CA . VAL A 1 98 ? -7.017 3.480 -3.014 1.00 96.69 98 VAL A CA 1
ATOM 778 C C . VAL A 1 98 ? -7.921 3.934 -4.163 1.00 96.69 98 VAL A C 1
ATOM 780 O O . VAL A 1 98 ? -8.972 4.508 -3.904 1.00 96.69 98 VAL A O 1
ATOM 783 N N . ASP A 1 99 ? -7.559 3.625 -5.412 1.00 94.75 99 ASP A N 1
ATOM 784 C CA . ASP A 1 99 ? -8.358 4.003 -6.589 1.00 94.75 99 ASP A CA 1
ATOM 785 C C . ASP A 1 99 ? -9.600 3.114 -6.805 1.00 94.75 99 ASP A C 1
ATOM 787 O O . ASP A 1 99 ? -10.376 3.372 -7.721 1.00 94.75 99 ASP A O 1
ATOM 791 N N . ASP A 1 100 ? -9.812 2.077 -5.985 1.00 96.94 100 ASP A N 1
ATOM 792 C CA . ASP A 1 100 ? -11.038 1.261 -6.054 1.00 96.94 100 ASP A CA 1
ATOM 793 C C . ASP A 1 100 ? -12.251 1.982 -5.456 1.00 96.94 100 ASP A C 1
ATOM 795 O O . ASP A 1 100 ? -13.389 1.523 -5.575 1.00 96.94 100 ASP A O 1
ATOM 799 N N . PHE A 1 101 ? -12.008 3.113 -4.797 1.00 97.69 101 PHE A N 1
ATOM 800 C CA . PHE A 1 101 ? -12.996 3.884 -4.068 1.00 97.69 101 PHE A CA 1
ATOM 801 C C . PHE A 1 101 ? -13.187 5.240 -4.741 1.00 97.69 101 PHE A C 1
ATOM 803 O O . PHE A 1 101 ? -12.226 5.897 -5.136 1.00 97.69 101 PHE A O 1
ATOM 810 N N . ALA A 1 102 ? -14.439 5.688 -4.835 1.00 97.31 102 ALA A N 1
ATOM 811 C CA . ALA A 1 102 ? -14.758 6.985 -5.430 1.00 97.31 102 ALA A CA 1
ATOM 812 C C . ALA A 1 102 ? -14.249 8.166 -4.583 1.00 97.31 102 ALA A C 1
ATOM 814 O O . ALA A 1 102 ? -14.068 9.268 -5.102 1.00 97.31 102 ALA A O 1
ATOM 815 N N . SER A 1 103 ? -14.015 7.950 -3.284 1.00 97.62 103 SER A N 1
ATOM 816 C CA . SER A 1 103 ? -13.501 8.958 -2.361 1.00 97.62 103 SER A CA 1
ATOM 817 C C . SER A 1 103 ? -12.742 8.340 -1.180 1.00 97.62 103 SER A C 1
ATOM 819 O O . SER A 1 103 ? -12.930 7.169 -0.837 1.00 97.62 103 SER A O 1
ATOM 821 N N . ALA A 1 104 ? -11.936 9.156 -0.489 1.00 97.81 104 ALA A N 1
ATOM 822 C CA . ALA A 1 104 ? -11.312 8.767 0.779 1.00 97.81 104 ALA A CA 1
ATOM 823 C C . ALA A 1 104 ? -12.355 8.401 1.854 1.00 97.81 104 ALA A C 1
ATOM 825 O O . ALA A 1 104 ? -12.093 7.555 2.708 1.00 97.81 104 ALA A O 1
ATOM 826 N N . GLN A 1 105 ? -13.553 8.996 1.790 1.00 98.44 105 GLN A N 1
ATOM 827 C CA . GLN A 1 105 ? -14.668 8.675 2.681 1.00 98.44 105 GLN A CA 1
ATOM 828 C C . GLN A 1 105 ? -15.212 7.269 2.429 1.00 98.44 105 GLN A C 1
ATOM 830 O O . GLN A 1 105 ? -15.467 6.542 3.390 1.00 98.44 105 GLN A O 1
ATOM 835 N N . ASP A 1 106 ? -15.357 6.867 1.166 1.00 98.62 106 ASP A N 1
ATOM 836 C CA . ASP A 1 106 ? -15.808 5.518 0.813 1.00 98.62 106 ASP A CA 1
ATOM 837 C C . ASP A 1 106 ? -14.789 4.467 1.258 1.00 98.62 106 ASP A C 1
ATOM 839 O O . ASP A 1 106 ? -15.164 3.451 1.846 1.00 98.62 106 ASP A O 1
ATOM 843 N N . LEU A 1 107 ? -13.498 4.757 1.071 1.00 98.50 107 LEU A N 1
ATOM 844 C CA . LEU A 1 107 ? -12.414 3.925 1.584 1.00 98.50 107 LEU A CA 1
ATOM 845 C C . LEU A 1 107 ? -12.464 3.813 3.117 1.00 98.50 107 LEU A C 1
ATOM 847 O O . LEU A 1 107 ? -12.431 2.704 3.648 1.00 98.50 107 LEU A O 1
ATOM 851 N N . ALA A 1 108 ? -12.583 4.932 3.837 1.00 98.44 108 ALA A N 1
ATOM 852 C CA . ALA A 1 108 ? -12.669 4.934 5.298 1.00 98.44 108 ALA A CA 1
ATOM 853 C C . ALA A 1 108 ? -13.868 4.114 5.800 1.00 98.44 108 ALA A C 1
ATOM 855 O O . ALA A 1 108 ? -13.723 3.285 6.700 1.00 98.44 108 ALA A O 1
ATOM 856 N N . ASN A 1 109 ? -15.040 4.296 5.183 1.00 98.31 109 ASN A N 1
ATOM 857 C CA . ASN A 1 109 ? -16.250 3.546 5.513 1.00 98.31 109 ASN A CA 1
ATOM 858 C C . ASN A 1 109 ? -16.045 2.040 5.307 1.00 98.31 109 ASN A C 1
ATOM 860 O O . ASN A 1 109 ? -16.412 1.243 6.172 1.00 98.31 109 ASN A O 1
ATOM 864 N N . HIS A 1 110 ? -15.417 1.654 4.195 1.00 97.94 110 HIS A N 1
ATOM 865 C CA . HIS A 1 110 ? -15.117 0.260 3.891 1.00 97.94 110 HIS A CA 1
ATOM 866 C C . HIS A 1 110 ? -14.109 -0.351 4.876 1.00 97.94 110 HIS A C 1
ATOM 868 O O . HIS A 1 110 ? -14.337 -1.443 5.394 1.00 97.94 110 HIS A O 1
ATOM 874 N N . MET A 1 111 ? -13.034 0.372 5.210 1.00 97.88 111 MET A N 1
ATOM 875 C CA . MET A 1 111 ? -12.048 -0.062 6.207 1.00 97.88 111 MET A CA 1
ATOM 876 C C . MET A 1 111 ? -12.685 -0.270 7.587 1.00 97.88 111 MET A C 1
ATOM 878 O O . MET A 1 111 ? -12.379 -1.250 8.265 1.00 97.88 111 MET A O 1
ATOM 882 N N . VAL A 1 112 ? -13.593 0.620 8.001 1.00 97.38 112 VAL A N 1
ATOM 883 C CA . VAL A 1 112 ? -14.317 0.500 9.277 1.00 97.38 112 VAL A CA 1
ATOM 884 C C . VAL A 1 112 ? -15.280 -0.689 9.274 1.00 97.38 112 VAL A C 1
ATOM 886 O O . VAL A 1 112 ? -15.367 -1.396 10.278 1.00 97.38 112 VAL A O 1
ATOM 889 N N . ASP A 1 113 ? -15.991 -0.930 8.171 1.00 96.69 113 ASP A N 1
ATOM 890 C CA . ASP A 1 113 ? -16.883 -2.087 8.020 1.00 96.69 113 ASP A CA 1
ATOM 891 C C . ASP A 1 113 ? -16.110 -3.415 8.093 1.00 96.69 113 ASP A C 1
ATOM 893 O O . ASP A 1 113 ? -16.486 -4.306 8.856 1.00 96.69 113 ASP A O 1
ATOM 897 N N . ILE A 1 114 ? -14.982 -3.522 7.381 1.00 95.31 114 ILE A N 1
ATOM 898 C CA . ILE A 1 114 ? -14.105 -4.700 7.443 1.00 95.31 114 ILE A CA 1
ATOM 899 C C . ILE A 1 114 ? -13.513 -4.866 8.846 1.00 95.31 114 ILE A C 1
ATOM 901 O O . ILE A 1 114 ? -13.565 -5.956 9.407 1.00 95.31 114 ILE A O 1
ATOM 905 N N . GLY A 1 115 ? -12.981 -3.797 9.443 1.00 91.88 115 GLY A N 1
ATOM 906 C CA . GLY A 1 115 ? -12.332 -3.857 10.757 1.00 91.88 115 GLY A CA 1
ATOM 907 C C . GLY A 1 115 ? -13.269 -4.268 11.899 1.00 91.88 115 GLY A C 1
ATOM 908 O O . GLY A 1 115 ? -12.810 -4.746 12.932 1.00 91.88 115 GLY A O 1
ATOM 909 N N . ARG A 1 116 ? -14.589 -4.117 11.722 1.00 93.31 116 ARG A N 1
ATOM 910 C CA . ARG A 1 116 ? -15.614 -4.545 12.692 1.00 93.31 116 ARG A CA 1
ATOM 911 C C . ARG A 1 116 ? -16.131 -5.963 12.456 1.00 93.31 116 ARG A C 1
ATOM 913 O O . ARG A 1 116 ? -16.886 -6.469 13.283 1.00 93.31 116 ARG A O 1
ATOM 920 N N . ASN A 1 117 ? -15.759 -6.598 11.347 1.00 95.81 117 ASN A N 1
ATOM 921 C CA . ASN A 1 117 ? -16.250 -7.911 10.961 1.00 95.81 117 ASN A CA 1
ATOM 922 C C . ASN A 1 117 ? -15.075 -8.848 10.654 1.00 95.81 117 ASN A C 1
ATOM 924 O O . ASN A 1 117 ? -14.469 -8.790 9.584 1.00 95.81 117 ASN A O 1
ATOM 928 N N . ALA A 1 118 ? -14.789 -9.747 11.598 1.00 94.00 118 ALA A N 1
ATOM 929 C CA . ALA A 1 118 ? -13.681 -10.688 11.488 1.00 94.00 118 ALA A CA 1
ATOM 930 C C . ALA A 1 118 ? -13.779 -11.584 10.242 1.00 94.00 118 ALA A C 1
ATOM 932 O O . ALA A 1 118 ? -12.755 -11.871 9.634 1.00 94.00 118 ALA A O 1
ATOM 933 N N . ASP A 1 119 ? -14.981 -11.980 9.817 1.00 96.06 119 ASP A N 1
ATOM 934 C CA . ASP A 1 119 ? -15.154 -12.822 8.630 1.00 96.06 119 ASP A CA 1
ATOM 935 C C . ASP A 1 119 ? -14.788 -12.062 7.354 1.00 96.06 119 ASP A C 1
ATOM 937 O O . ASP A 1 119 ? -14.057 -12.589 6.516 1.00 96.06 119 ASP A O 1
ATOM 941 N N . LYS A 1 120 ? -15.228 -10.802 7.226 1.00 95.88 120 LYS A N 1
ATOM 942 C CA . LYS A 1 120 ? -14.833 -9.929 6.107 1.00 95.88 120 LYS A CA 1
ATOM 943 C C . LYS A 1 120 ? -13.327 -9.680 6.103 1.00 95.88 120 LYS A C 1
ATOM 945 O O . LYS A 1 120 ? -12.704 -9.758 5.052 1.00 95.88 120 LYS A O 1
ATOM 950 N N . TYR A 1 121 ? -12.733 -9.416 7.266 1.00 96.25 121 TYR A N 1
ATOM 951 C CA . TYR A 1 121 ? -11.287 -9.225 7.379 1.00 96.25 121 TYR A CA 1
ATOM 952 C C . TYR A 1 121 ? -10.514 -10.491 6.990 1.00 96.25 121 TYR A C 1
ATOM 954 O O . TYR A 1 121 ? -9.563 -10.433 6.213 1.00 96.25 121 TYR A O 1
ATOM 962 N N . ASN A 1 122 ? -10.963 -11.657 7.457 1.00 95.62 122 ASN A N 1
ATOM 963 C CA . ASN A 1 122 ? -10.300 -12.930 7.197 1.00 95.62 122 ASN A CA 1
ATOM 964 C C . ASN A 1 122 ? -10.349 -13.350 5.718 1.00 95.62 122 ASN A C 1
ATOM 966 O O . ASN A 1 122 ? -9.466 -14.086 5.270 1.00 95.62 122 ASN A O 1
ATOM 970 N N . GLN A 1 123 ? -11.315 -12.850 4.936 1.00 96.12 123 GLN A N 1
ATOM 971 C CA . GLN A 1 123 ? -11.358 -13.076 3.485 1.00 96.12 123 GLN A CA 1
ATOM 972 C C . GLN A 1 123 ? -10.098 -12.560 2.778 1.00 96.12 123 GLN A C 1
ATOM 974 O O . GLN A 1 123 ? -9.630 -13.216 1.849 1.00 96.12 123 GLN A O 1
ATOM 979 N N . PHE A 1 124 ? -9.465 -11.491 3.281 1.00 97.12 124 PHE A N 1
ATOM 980 C CA . PHE A 1 124 ? -8.221 -10.962 2.710 1.00 97.12 124 PHE A CA 1
ATOM 981 C C . PHE A 1 124 ? -7.012 -11.897 2.850 1.00 97.12 124 PHE A C 1
ATOM 983 O O . PHE A 1 124 ? -5.950 -11.641 2.284 1.00 97.12 124 PHE A O 1
ATOM 990 N N . PHE A 1 125 ? -7.146 -12.996 3.595 1.00 96.56 125 PHE A N 1
ATOM 991 C CA . PHE A 1 125 ? -6.087 -13.982 3.803 1.00 96.56 125 PHE A CA 1
ATOM 992 C C . PHE A 1 125 ? -6.394 -15.335 3.156 1.00 96.56 125 PHE A C 1
ATOM 994 O O . PHE A 1 125 ? -5.588 -16.262 3.274 1.00 96.56 125 PHE A O 1
ATOM 1001 N N . ALA A 1 126 ? -7.506 -15.458 2.419 1.00 96.12 126 ALA A N 1
ATOM 1002 C CA . ALA A 1 126 ? -7.892 -16.691 1.731 1.00 96.12 126 ALA A CA 1
ATOM 1003 C C . ALA A 1 126 ? -6.819 -17.175 0.738 1.00 96.12 126 ALA A C 1
ATOM 1005 O O . ALA A 1 126 ? -6.630 -18.382 0.546 1.00 96.12 126 ALA A O 1
ATOM 1006 N N . TRP A 1 127 ? -6.057 -16.246 0.153 1.00 95.50 127 TRP A N 1
ATOM 1007 C CA . TRP A 1 127 ? -4.925 -16.538 -0.726 1.00 95.50 127 TRP A CA 1
ATOM 1008 C C . TRP A 1 127 ? -3.856 -17.436 -0.092 1.00 95.50 127 TRP A C 1
ATOM 1010 O O . TRP A 1 127 ? -3.192 -18.171 -0.819 1.00 95.50 127 TRP A O 1
ATOM 1020 N N . ARG A 1 128 ? -3.713 -17.455 1.241 1.00 95.31 128 ARG A N 1
ATOM 1021 C CA . ARG A 1 128 ? -2.704 -18.271 1.946 1.00 95.31 128 ARG A CA 1
ATOM 1022 C C . ARG A 1 128 ? -2.903 -19.777 1.769 1.00 95.31 128 ARG A C 1
ATOM 1024 O O . ARG A 1 128 ? -1.974 -20.546 1.978 1.00 95.31 128 ARG A O 1
ATOM 1031 N N . SER A 1 129 ? -4.103 -20.201 1.370 1.00 95.69 129 SER A N 1
ATOM 1032 C CA . SER A 1 129 ? -4.388 -21.598 1.013 1.00 95.69 129 SER A CA 1
ATOM 1033 C C . SER A 1 129 ? -3.875 -21.992 -0.378 1.00 95.69 129 SER A C 1
ATOM 1035 O O . SER A 1 129 ? -3.759 -23.178 -0.675 1.00 95.69 129 SER A O 1
ATOM 1037 N N . ARG A 1 130 ? -3.581 -21.005 -1.236 1.00 95.50 130 ARG A N 1
ATOM 1038 C CA . ARG A 1 130 ? -3.236 -21.184 -2.656 1.00 95.50 130 ARG A CA 1
ATOM 1039 C C . ARG A 1 130 ? -1.826 -20.711 -2.999 1.00 95.50 130 ARG A C 1
ATOM 1041 O O . ARG A 1 130 ? -1.252 -21.188 -3.971 1.00 95.50 130 ARG A O 1
ATOM 1048 N N . PHE A 1 131 ? -1.280 -19.780 -2.222 1.00 94.19 131 PHE A N 1
ATOM 1049 C CA . PHE A 1 131 ? 0.001 -19.137 -2.488 1.00 94.19 131 PHE A CA 1
ATOM 1050 C C . PHE A 1 131 ? 0.865 -19.078 -1.233 1.00 94.19 131 PHE A C 1
ATOM 1052 O O . PHE A 1 131 ? 0.370 -19.071 -0.106 1.00 94.19 131 PHE A O 1
ATOM 1059 N N . GLN A 1 132 ? 2.173 -18.986 -1.450 1.00 91.19 132 GLN A N 1
ATOM 1060 C CA . GLN A 1 132 ? 3.170 -18.787 -0.408 1.00 91.19 132 GLN A CA 1
ATOM 1061 C C . GLN A 1 132 ? 4.005 -17.556 -0.740 1.00 91.19 132 GLN A C 1
ATOM 1063 O O . GLN A 1 132 ? 4.213 -17.235 -1.910 1.00 91.19 132 GLN A O 1
ATOM 1068 N N . LEU A 1 133 ? 4.481 -16.876 0.300 1.00 89.50 133 LEU A N 1
ATOM 1069 C CA . LEU A 1 133 ? 5.449 -15.801 0.134 1.00 89.50 133 LEU A CA 1
ATOM 1070 C C . LEU A 1 133 ? 6.817 -16.419 -0.101 1.00 89.50 133 LEU A C 1
ATOM 1072 O O . LEU A 1 133 ? 7.283 -17.231 0.700 1.00 89.50 133 LEU A O 1
ATOM 1076 N N . GLU A 1 134 ? 7.451 -16.027 -1.194 1.00 85.69 134 GLU A N 1
ATOM 1077 C CA . GLU A 1 134 ? 8.818 -16.430 -1.460 1.00 85.69 134 GLU A CA 1
ATOM 1078 C C . GLU A 1 134 ? 9.798 -15.493 -0.753 1.00 85.69 134 GLU A C 1
ATOM 1080 O O . GLU A 1 134 ? 9.592 -14.279 -0.678 1.00 85.69 134 GLU A O 1
ATOM 1085 N N . SER A 1 135 ? 10.873 -16.063 -0.212 1.00 82.38 135 SER A N 1
ATOM 1086 C CA . SER A 1 135 ? 11.965 -15.278 0.347 1.00 82.38 135 SER A CA 1
ATOM 1087 C C . SER A 1 135 ? 12.779 -14.597 -0.759 1.00 82.38 135 SER A C 1
ATOM 1089 O O . SER A 1 135 ? 12.713 -14.938 -1.940 1.00 82.38 135 SER A O 1
ATOM 1091 N N . ARG A 1 136 ? 13.570 -13.597 -0.369 1.00 81.06 136 ARG A N 1
ATOM 1092 C CA . ARG A 1 136 ? 14.316 -12.755 -1.309 1.00 81.06 136 ARG A CA 1
ATOM 1093 C C . ARG A 1 136 ? 15.324 -13.528 -2.165 1.00 81.06 136 ARG A C 1
ATOM 1095 O O . ARG A 1 136 ? 15.444 -13.217 -3.344 1.00 81.06 136 ARG A O 1
ATOM 1102 N N . GLU A 1 137 ? 16.046 -14.487 -1.584 1.00 85.50 137 GLU A N 1
ATOM 1103 C CA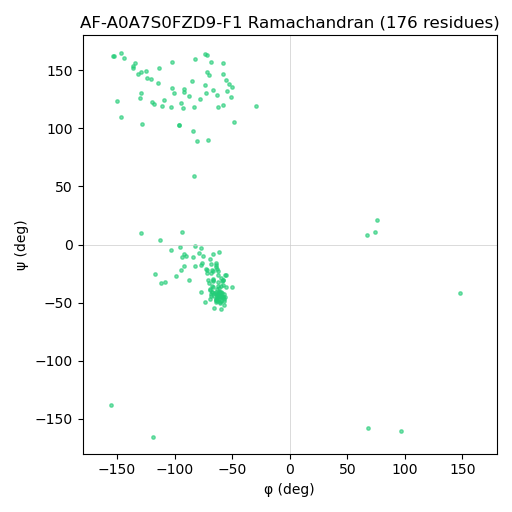 . GLU A 1 137 ? 17.131 -15.195 -2.285 1.00 85.50 137 GLU A CA 1
ATOM 1104 C C . GLU A 1 137 ? 16.609 -16.050 -3.457 1.00 85.50 137 GLU A C 1
ATOM 1106 O O . GLU A 1 137 ? 17.011 -15.784 -4.590 1.00 85.50 137 GLU A O 1
ATOM 1111 N N . PRO A 1 138 ? 15.640 -16.976 -3.272 1.00 86.88 138 PRO A N 1
ATOM 1112 C CA . PRO A 1 138 ? 15.090 -17.746 -4.391 1.00 86.88 138 PRO A CA 1
ATOM 1113 C C . PRO A 1 138 ? 14.410 -16.860 -5.439 1.00 86.88 138 PRO A C 1
ATOM 1115 O O . PRO A 1 138 ? 14.548 -17.090 -6.641 1.00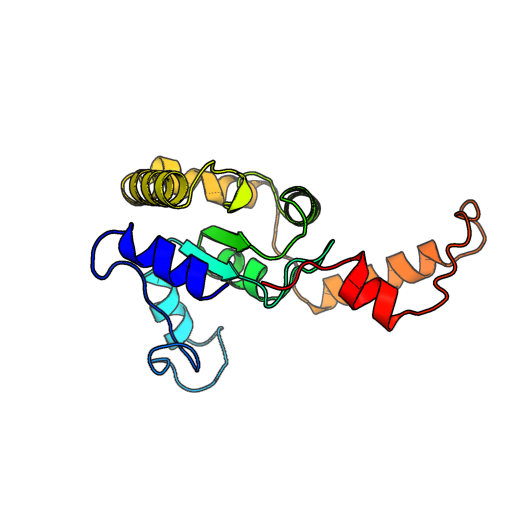 86.88 138 PRO A O 1
ATOM 1118 N N . MET A 1 139 ? 13.721 -15.801 -4.996 1.00 86.06 139 MET A N 1
ATOM 1119 C CA . MET A 1 139 ? 13.102 -14.831 -5.898 1.00 86.06 139 MET A CA 1
ATOM 1120 C C . MET A 1 139 ? 14.151 -14.157 -6.794 1.00 86.06 139 MET A C 1
ATOM 1122 O O . MET A 1 139 ? 13.939 -14.032 -8.003 1.00 86.06 139 MET A O 1
ATOM 1126 N N . ALA A 1 140 ? 15.287 -13.739 -6.227 1.00 87.94 140 ALA A N 1
ATOM 1127 C CA . ALA A 1 140 ? 16.370 -13.107 -6.972 1.00 87.94 140 ALA A CA 1
ATOM 1128 C C . ALA A 1 140 ? 16.980 -14.070 -8.000 1.00 87.94 140 ALA A C 1
ATOM 1130 O O . ALA A 1 140 ? 17.116 -13.704 -9.168 1.00 87.94 140 ALA A O 1
ATOM 1131 N N . GLU A 1 141 ? 17.281 -15.308 -7.601 1.00 89.88 141 GLU A N 1
ATOM 1132 C CA . GLU A 1 141 ? 17.820 -16.337 -8.500 1.00 89.88 141 GLU A CA 1
ATOM 1133 C C . GLU A 1 141 ? 16.902 -16.586 -9.704 1.00 89.88 141 GLU A C 1
ATOM 1135 O O . GLU A 1 141 ? 17.353 -16.549 -10.853 1.00 89.88 141 GLU A O 1
ATOM 1140 N N . ARG A 1 142 ? 15.596 -16.772 -9.466 1.00 89.88 142 ARG A N 1
ATOM 1141 C CA . ARG A 1 142 ? 14.621 -16.962 -10.551 1.00 89.88 142 ARG A CA 1
ATOM 1142 C C . ARG A 1 142 ? 14.512 -15.735 -11.445 1.00 89.88 142 ARG A C 1
ATOM 1144 O O . ARG A 1 142 ? 14.526 -15.887 -12.663 1.00 89.88 142 ARG A O 1
ATOM 1151 N N . SER A 1 143 ? 14.489 -14.536 -10.864 1.00 89.00 143 SER A N 1
ATOM 1152 C CA . SER A 1 143 ? 14.413 -13.281 -11.625 1.00 89.00 143 SER A CA 1
ATOM 1153 C C . SER A 1 143 ? 15.591 -13.132 -12.594 1.00 89.00 143 SER A C 1
ATOM 1155 O O . SER A 1 143 ? 15.407 -12.737 -13.746 1.00 89.00 143 SER A O 1
ATOM 1157 N N . PHE A 1 144 ? 16.808 -13.488 -12.166 1.00 91.62 144 PHE A N 1
ATOM 1158 C CA . PHE A 1 144 ? 17.981 -13.463 -13.045 1.00 91.62 144 PHE A CA 1
ATOM 1159 C C . PHE A 1 144 ? 17.924 -14.537 -14.138 1.00 91.62 144 PHE A C 1
ATOM 1161 O O . PHE A 1 144 ? 18.297 -14.261 -15.281 1.00 91.62 144 PHE A O 1
ATOM 1168 N N . CYS A 1 145 ? 17.424 -15.734 -13.825 1.00 91.00 145 CYS A N 1
ATOM 1169 C CA . CYS A 1 145 ? 17.213 -16.790 -14.815 1.00 91.00 145 CYS A CA 1
ATOM 1170 C C . CYS A 1 145 ? 16.177 -16.390 -15.877 1.00 91.00 145 CYS A C 1
ATOM 1172 O O . CYS A 1 145 ? 16.439 -16.533 -17.072 1.00 91.00 145 CYS A O 1
ATOM 1174 N N . GLU A 1 146 ? 15.035 -15.837 -15.466 1.00 89.94 146 GLU A N 1
ATOM 1175 C CA . GLU A 1 146 ? 13.990 -15.341 -16.370 1.00 89.94 146 GLU A CA 1
ATOM 1176 C C . GLU A 1 146 ? 14.504 -14.206 -17.259 1.00 89.94 146 GLU A C 1
ATOM 1178 O O . GLU A 1 146 ? 14.239 -14.187 -18.464 1.00 89.94 146 GLU A O 1
ATOM 1183 N N . LEU A 1 147 ? 15.296 -13.287 -16.695 1.00 88.81 147 LEU A N 1
ATOM 1184 C CA . LEU A 1 147 ? 15.951 -12.232 -17.462 1.00 88.81 147 LEU A CA 1
ATOM 1185 C C . LEU A 1 147 ? 16.911 -12.814 -18.509 1.00 88.81 147 LEU A C 1
ATOM 1187 O O . LEU A 1 147 ? 16.873 -12.405 -19.668 1.00 88.81 147 LEU A O 1
ATOM 1191 N N . CYS A 1 148 ? 17.747 -13.782 -18.127 1.00 89.44 148 CYS A N 1
ATOM 1192 C CA . CYS A 1 148 ? 18.660 -14.463 -19.047 1.00 89.44 148 CYS A CA 1
ATOM 1193 C C . CYS A 1 148 ? 17.896 -15.130 -20.204 1.00 89.44 148 CYS A C 1
ATOM 1195 O O . CYS A 1 148 ? 18.237 -14.950 -21.378 1.00 89.44 148 CYS A O 1
ATOM 1197 N N . GLU A 1 149 ? 16.803 -15.830 -19.896 1.00 88.31 149 GLU A N 1
ATOM 1198 C CA . GLU A 1 149 ? 15.952 -16.464 -20.902 1.00 88.31 149 GLU A CA 1
ATOM 1199 C C . GLU A 1 149 ? 15.293 -15.428 -21.832 1.00 88.31 149 GLU A C 1
ATOM 1201 O O . GLU A 1 149 ? 15.247 -15.618 -23.049 1.00 88.31 149 GLU A O 1
ATOM 1206 N N . ALA A 1 150 ? 14.825 -14.301 -21.285 1.00 84.19 150 ALA A N 1
ATOM 1207 C CA . ALA A 1 150 ? 14.221 -13.214 -22.053 1.00 84.19 150 ALA A CA 1
ATOM 1208 C C . ALA A 1 150 ? 15.217 -12.505 -22.989 1.00 84.19 150 ALA A C 1
ATOM 1210 O O . ALA A 1 150 ? 14.814 -12.002 -24.041 1.00 84.19 150 ALA A O 1
ATOM 1211 N N . LEU A 1 151 ? 16.502 -12.475 -22.625 1.00 83.62 151 LEU A N 1
ATOM 1212 C CA . LEU A 1 151 ? 17.587 -11.916 -23.436 1.00 83.62 151 LEU A CA 1
ATOM 1213 C C . LEU A 1 151 ? 18.132 -12.908 -24.477 1.00 83.62 151 LEU A C 1
ATOM 1215 O O . LEU A 1 151 ? 18.892 -12.513 -25.364 1.00 83.62 151 LEU A O 1
ATOM 1219 N N . THR A 1 152 ? 17.748 -14.186 -24.402 1.00 83.81 152 THR A N 1
ATOM 1220 C CA . THR A 1 152 ? 18.259 -15.215 -25.310 1.00 83.81 152 THR A CA 1
ATOM 1221 C C . THR A 1 152 ? 17.649 -15.052 -26.720 1.00 83.81 152 THR A C 1
ATOM 1223 O O . THR A 1 152 ? 16.425 -14.974 -26.852 1.00 83.81 152 THR A O 1
ATOM 1226 N N . PRO A 1 153 ? 18.454 -15.052 -27.809 1.00 71.62 153 PRO A N 1
ATOM 1227 C CA . PRO A 1 153 ? 18.004 -14.735 -29.179 1.00 71.62 153 PRO A CA 1
ATOM 1228 C C . PRO A 1 153 ? 16.937 -15.658 -29.791 1.00 71.62 153 PRO A C 1
ATOM 1230 O O . PRO A 1 153 ? 16.468 -15.407 -30.900 1.00 71.62 153 PRO A O 1
ATOM 1233 N N . THR A 1 154 ? 16.587 -16.751 -29.114 1.00 67.75 154 THR A N 1
ATOM 1234 C CA . THR A 1 154 ? 15.689 -17.803 -29.606 1.00 67.75 154 THR A CA 1
ATOM 1235 C C . THR A 1 154 ? 14.206 -17.461 -29.442 1.00 67.75 154 THR A C 1
ATOM 1237 O O . THR A 1 154 ? 13.371 -18.041 -30.137 1.00 67.75 154 THR A O 1
ATOM 1240 N N . LYS A 1 155 ? 13.848 -16.494 -28.583 1.00 60.38 155 LYS A N 1
ATOM 1241 C CA . LYS A 1 155 ? 12.475 -15.978 -28.471 1.00 60.38 155 LYS A CA 1
ATOM 1242 C C . LYS A 1 155 ? 12.308 -14.773 -29.405 1.00 60.38 155 LYS A C 1
ATOM 1244 O O . LYS A 1 155 ? 13.174 -13.906 -29.457 1.00 60.38 155 LYS A O 1
ATOM 1249 N N . ARG A 1 156 ? 11.203 -14.743 -30.174 1.00 63.97 156 ARG A N 1
ATOM 1250 C CA . ARG A 1 156 ? 10.816 -13.669 -31.122 1.00 63.97 156 ARG A CA 1
ATOM 1251 C C . ARG A 1 156 ? 11.353 -12.309 -30.668 1.00 63.97 156 ARG A C 1
ATOM 1253 O O . ARG A 1 156 ? 10.964 -11.850 -29.595 1.00 63.97 156 ARG A O 1
ATOM 1260 N N . ARG A 1 157 ? 12.196 -11.670 -31.493 1.00 66.56 157 ARG A N 1
ATOM 1261 C CA . ARG A 1 157 ? 12.681 -10.301 -31.263 1.00 66.56 157 ARG A CA 1
ATOM 1262 C C . ARG A 1 157 ? 11.485 -9.413 -30.932 1.00 66.56 157 ARG A C 1
ATOM 1264 O O . ARG A 1 157 ? 10.683 -9.101 -31.813 1.00 66.56 157 ARG A O 1
ATOM 1271 N N . ARG A 1 158 ? 11.340 -9.047 -29.654 1.00 68.38 158 ARG A N 1
ATOM 1272 C CA . ARG A 1 158 ? 10.393 -8.005 -29.264 1.00 68.38 158 ARG A CA 1
ATOM 1273 C C . ARG A 1 158 ? 10.785 -6.733 -30.025 1.00 68.38 158 ARG A C 1
ATOM 1275 O O . ARG A 1 158 ? 11.978 -6.538 -30.271 1.00 68.38 158 ARG A O 1
ATOM 1282 N N . PRO A 1 159 ? 9.820 -5.885 -30.413 1.00 74.31 159 PRO A N 1
ATOM 1283 C CA . PRO A 1 159 ? 10.142 -4.594 -31.001 1.00 74.31 159 PRO A CA 1
ATOM 1284 C C . PRO A 1 159 ? 11.142 -3.869 -30.099 1.00 74.31 159 PRO A C 1
ATOM 1286 O O . PRO A 1 159 ? 10.907 -3.747 -28.894 1.00 74.31 159 PRO A O 1
ATOM 1289 N N . THR A 1 160 ? 12.265 -3.430 -30.663 1.00 73.56 160 THR A N 1
ATOM 1290 C CA . THR A 1 160 ? 13.232 -2.621 -29.924 1.00 73.56 160 THR A CA 1
ATOM 1291 C C . THR A 1 160 ? 12.539 -1.328 -29.513 1.00 73.56 160 THR A C 1
ATOM 1293 O O . THR A 1 160 ? 12.087 -0.568 -30.367 1.00 73.56 160 THR A O 1
ATOM 1296 N N . ARG A 1 161 ? 12.431 -1.086 -28.204 1.00 76.75 161 ARG A N 1
ATOM 1297 C CA . ARG A 1 161 ? 12.040 0.218 -27.668 1.00 76.75 161 ARG A CA 1
ATOM 1298 C C . ARG A 1 161 ? 13.312 0.991 -27.356 1.00 76.75 161 ARG A C 1
ATOM 1300 O O . ARG A 1 161 ? 14.148 0.511 -26.598 1.00 76.75 161 ARG A O 1
ATOM 1307 N N . THR A 1 162 ? 13.465 2.159 -27.961 1.00 81.50 162 THR A N 1
ATOM 1308 C CA . THR A 1 162 ? 14.562 3.088 -27.683 1.00 81.50 162 THR A CA 1
ATOM 1309 C C . THR A 1 162 ? 14.002 4.298 -26.959 1.00 81.50 162 THR A C 1
ATOM 1311 O O . THR A 1 162 ? 13.101 4.954 -27.478 1.00 81.50 162 THR A O 1
ATOM 1314 N N . PHE A 1 163 ? 14.548 4.600 -25.786 1.00 82.75 163 PHE A N 1
ATOM 1315 C CA . PHE A 1 163 ? 14.224 5.804 -25.029 1.00 82.75 163 PHE A CA 1
ATOM 1316 C C . PHE A 1 163 ? 15.375 6.792 -25.214 1.00 82.75 163 PHE A C 1
ATOM 1318 O O . PHE A 1 163 ? 16.516 6.466 -24.896 1.00 82.75 163 PHE A O 1
ATOM 1325 N N . GLY A 1 164 ? 15.093 7.960 -25.796 1.00 85.94 164 GLY A N 1
ATOM 1326 C CA . GLY A 1 164 ? 16.119 8.978 -26.067 1.00 85.94 164 GLY A CA 1
ATOM 1327 C C . GLY A 1 164 ? 16.630 9.679 -24.807 1.00 85.94 164 GLY A C 1
ATOM 1328 O O . GLY A 1 164 ? 17.734 10.210 -24.808 1.00 85.94 164 GLY A O 1
ATOM 1329 N N . ASP A 1 165 ? 15.837 9.643 -23.738 1.00 90.06 165 ASP A N 1
ATOM 1330 C CA . ASP A 1 165 ? 16.143 10.219 -22.436 1.00 90.06 165 ASP A CA 1
ATOM 1331 C C . ASP A 1 165 ? 15.515 9.324 -21.359 1.00 90.06 165 ASP A C 1
ATOM 1333 O O . ASP A 1 165 ? 14.290 9.219 -21.250 1.00 90.06 165 ASP A O 1
ATOM 1337 N N . LEU A 1 166 ? 16.369 8.625 -20.608 1.00 86.56 166 LEU A N 1
ATOM 1338 C CA . LEU A 1 166 ? 15.933 7.713 -19.551 1.00 86.56 166 LEU A CA 1
ATOM 1339 C C . LEU A 1 166 ? 15.343 8.458 -18.354 1.00 86.56 166 LEU A C 1
ATOM 1341 O O . LEU A 1 166 ? 14.429 7.937 -17.723 1.00 86.56 166 LEU A O 1
ATOM 1345 N N . GLU A 1 167 ? 15.845 9.653 -18.041 1.00 85.81 167 GLU A N 1
ATOM 1346 C CA . GLU A 1 167 ? 15.365 10.440 -16.907 1.00 85.81 167 GLU A CA 1
ATOM 1347 C C . GLU A 1 167 ? 13.951 10.940 -17.184 1.00 85.81 167 GLU A C 1
ATOM 1349 O O . GLU A 1 167 ? 13.049 10.753 -16.366 1.00 85.81 167 GLU A O 1
ATOM 1354 N N . ARG A 1 168 ? 13.729 11.488 -18.382 1.00 86.31 168 ARG A N 1
ATOM 1355 C CA . ARG A 1 168 ? 12.400 11.895 -18.838 1.00 86.31 168 ARG A CA 1
ATOM 1356 C C . ARG A 1 168 ? 11.434 10.716 -18.886 1.00 86.31 168 ARG A C 1
ATOM 1358 O O . ARG A 1 168 ? 10.341 10.809 -18.330 1.00 86.31 168 ARG A O 1
ATOM 1365 N N . TRP A 1 169 ? 11.828 9.611 -19.521 1.00 84.81 169 TRP A N 1
ATOM 1366 C CA . TRP A 1 169 ? 10.971 8.430 -19.610 1.00 84.81 169 TRP A CA 1
ATOM 1367 C C . TRP A 1 169 ? 10.562 7.930 -18.217 1.00 84.81 169 TRP A C 1
ATOM 1369 O O . TRP A 1 169 ? 9.381 7.679 -17.965 1.00 84.81 169 TRP A O 1
ATOM 1379 N N . TRP A 1 170 ? 11.524 7.825 -17.298 1.00 80.75 170 TRP A N 1
ATOM 1380 C CA . TRP A 1 170 ? 11.277 7.272 -15.972 1.00 80.75 170 TRP A CA 1
ATOM 1381 C C . TRP A 1 170 ? 10.490 8.225 -15.068 1.00 80.75 170 TRP A C 1
ATOM 1383 O O . TRP A 1 170 ? 9.489 7.820 -14.489 1.00 80.75 170 TRP A O 1
ATOM 1393 N N . TYR A 1 171 ? 10.897 9.491 -14.956 1.00 80.38 171 TYR A N 1
ATOM 1394 C CA . TYR A 1 171 ? 10.330 10.411 -13.964 1.00 80.38 171 TYR A CA 1
ATOM 1395 C C . TYR A 1 171 ? 9.177 11.278 -14.474 1.00 80.38 171 TYR A C 1
ATOM 1397 O O . TYR A 1 171 ? 8.404 11.767 -13.655 1.00 80.38 171 TYR A O 1
ATOM 1405 N N . GLN A 1 172 ? 9.055 11.496 -15.786 1.00 81.38 172 GLN A N 1
ATOM 1406 C CA . GLN A 1 172 ? 8.059 12.421 -16.349 1.00 81.38 172 GLN A CA 1
ATOM 1407 C C . GLN A 1 172 ? 6.966 11.701 -17.140 1.00 81.38 172 GLN A C 1
ATOM 1409 O O . GLN A 1 172 ? 5.825 12.149 -17.151 1.00 81.38 172 GLN A O 1
ATOM 1414 N N . GLU A 1 173 ? 7.303 10.598 -17.810 1.00 83.38 173 GLU A N 1
ATOM 1415 C CA . GLU A 1 173 ? 6.353 9.866 -18.662 1.00 83.38 173 GLU A CA 1
ATOM 1416 C C . GLU A 1 173 ? 5.750 8.644 -17.959 1.00 83.38 173 GLU A C 1
ATOM 1418 O O . GLU A 1 173 ? 4.624 8.258 -18.265 1.00 83.38 173 GLU A O 1
ATOM 1423 N N . SER A 1 174 ? 6.473 8.054 -17.001 1.00 82.31 174 SER A N 1
ATOM 1424 C CA . SER A 1 174 ? 6.044 6.845 -16.279 1.00 82.31 174 SER A CA 1
ATOM 1425 C C . SER A 1 174 ? 5.524 7.122 -14.865 1.00 82.31 174 SER A C 1
ATOM 1427 O O . SER A 1 174 ? 5.056 6.195 -14.204 1.00 82.31 174 SER A O 1
ATOM 1429 N N . CYS A 1 175 ? 5.592 8.374 -14.400 1.00 85.06 175 CYS A N 1
ATOM 1430 C CA . CYS A 1 175 ? 5.257 8.778 -13.038 1.00 85.06 175 CYS A CA 1
ATOM 1431 C C . CYS A 1 175 ? 4.335 10.002 -12.992 1.00 85.06 175 CYS A C 1
ATOM 1433 O O . CYS A 1 175 ? 4.474 10.940 -13.769 1.00 85.06 175 CYS A O 1
ATOM 1435 N N . ILE A 1 176 ? 3.465 10.027 -11.987 1.00 79.62 176 ILE A N 1
ATOM 1436 C CA . ILE A 1 176 ? 2.748 11.196 -11.489 1.00 79.62 176 ILE A CA 1
ATOM 1437 C C . ILE A 1 176 ? 3.328 11.494 -10.099 1.00 79.62 176 ILE A C 1
ATOM 1439 O O . ILE A 1 176 ? 3.298 10.654 -9.192 1.00 79.62 176 ILE A O 1
ATOM 1443 N N . THR A 1 177 ? 3.909 12.678 -9.926 1.00 65.69 177 THR A N 1
ATOM 1444 C CA . THR A 1 177 ? 4.345 13.156 -8.608 1.00 65.69 177 THR A CA 1
ATOM 1445 C C . THR A 1 177 ? 3.131 13.552 -7.773 1.00 65.69 177 THR A C 1
ATOM 1447 O O . THR A 1 177 ? 2.203 14.166 -8.298 1.00 65.69 177 THR A O 1
ATOM 1450 N N . PHE A 1 178 ? 3.137 13.164 -6.494 1.00 59.66 178 PHE A N 1
ATOM 1451 C CA . PHE A 1 178 ? 2.098 13.535 -5.529 1.00 59.66 178 PHE A CA 1
ATOM 1452 C C . PHE A 1 178 ? 2.064 15.032 -5.242 1.00 59.66 178 PHE A C 1
ATOM 1454 O O . PHE A 1 178 ? 3.151 15.651 -5.255 1.00 59.66 178 PHE A O 1
#

Organism: NCBI:txid73915

Foldseek 3Di:
DVVLVVVLQVLADPPQDADEDPVHHDDPDPDDPCPDPSNLVVLVSHQEFALADQWAFALPHDVSCVSCVVSNHAYADHRYVDPVSVVVPDPPLQHHYPVVDPDSNRVNVVVVVCVVDVVSSCSNVPCVVPDDDDDDPVVVVVVVVVVVVVPDPPPPPDPDDDDPDPCCCGDPVGTDGD

Sequence (178 aa):
RLDFFYELQKLLPPGSAHIYGGCGQPCPCPGRNESDACYRELFSQYSFYAAFENSRCDGYITEKFWRGIMHGMVPLALGGMSRQDYSRLAPDDAFLHVDDFASAQDLANHMVDIGRNADKYNQFFAWRSRFQLESREPMAERSFCELCEALTPTKRRRPTRTFGDLERWWYQESCITF

Radius of gyration: 18.64 Å; Cα contacts (8 Å, |Δi|>4): 187; chains: 1; bounding box: 36×36×51 Å

Mean predicted aligned error: 5.32 Å

Nearest PDB structures (foldseek):
  8d0w-assembly1_A  TM=8.084E-01  e=1.073E-09  Homo sapiens
  7yro-assembly2_D  TM=8.105E-01  e=1.313E-05  Mangifera indica
  7yro-assembly3_F  TM=8.061E-01  e=1.082E-05  Mangifera indica
  7yro-assembly1_B  TM=8.125E-01  e=2.199E-05  Mangifera indica
  7yro-assembly4_H  TM=8.062E-01  e=2.668E-05  Mangifera indica

Secondary structure (DSSP, 8-state):
-HHHHHHHHHHSPTTS---BSTTSBPPSSSSS-TTSHHHHHHHHT-SEEEEEEEEEETT---HHHHHHHHTTPEEEEEEESSHHHHHTTS-GGG-EEGGGSSSHHHHHHHHHHHHT-HHHHHHTTGGGGT--PPPHHHHHHHHHHHHHHHHSTTS--PPPP--S-HHHIIIIISEE--